Protein 3UW1 (pdb70)

CATH classification: 3.40.50.1360 (+1 more: 3.30.70.260)

Secondary structure (DSSP, 8-state):
----HHHHHHHHHHHHHHHHHHHS-TTPEEEE--SHHHHHHHHHHHTTGGGS-EEEESSHHHHHHHHHTT--B--GGG-S-EEEEEE--SEE-TT--EE--SSS-HHHHHHHHHHEEEEEEEEEGGGB-SSBTSSPEEEEE-GGGHHHHHHHHHHTT-EEEE-B-TTSSBP--TTS-EEEEEES--BS-HHHHHHHHHTSTTEEEESEE-TT--SEEEEEETTEEEEEE---

Nearest PDB structures (foldseek):
  3uw1-assembly1_A  TM=1.004E+00  e=1.036E-51  Burkholderia thailandensis E264
  7lda-assembly1_A  TM=9.731E-01  e=8.520E-30  Stenotrophomonas maltophilia K279a
  6mc0-assembly1_B  TM=9.647E-01  e=4.212E-29  Legionella pneumophila subsp. pneumophila str. Philadelphia 1
  3kwm-assembly2_C  TM=9.715E-01  e=8.049E-28  Francisella tularensis subsp. tularensis
  4gmk-assembly1_B  TM=9.487E-01  e=4.131E-24  Ligilactobacillus salivarius UCC118

InterPro domains:
  IPR004788 Ribose 5-phosphate isomerase, type A [PF06026] (57-226)
  IPR004788 Ribose 5-phosphate isomerase, type A [PTHR11934] (6-231)
  IPR004788 Ribose 5-phosphate isomerase, type A [TIGR00021] (17-227)
  IPR004788 Ribose 5-phosphate isomerase, type A [cd01398] (10-223)
  IPR020672 Ribose-5-phosphate isomerase, type A, subgroup [MF_00170] (7-230)
  IPR037171 NagB/RpiA transferase-like [SSF100950] (5-154)

Organism: Burkholderia thailandensis (strain ATCC 700388 / DSM 13276 / CCUG 48851 / CIP 106301 / E264) (NCBI:txid271848)

Sequence (232 aa):
LLMTQDELKRLVGEAAARYVTDNVPQGAVIGVGTGSTANCFIDALAAVKDRYRGAVSSSVATTERLKSHGIRVFDLNEIESLQVYVDGADEIDESGAMIKGGGGALTRREKIVASVAETFVCIADASKRRVAMLGQFPLPVEVVPMMARRTAIGRRLAALGGVPVLRVKQDGTPYVTDNGNEILDVKGLRRIDDPRALEAAINGWPGVVTVGLFAQRGADLCLLGTEHGVETLRRYAA

Structure (mmCIF, N/CA/C/O backbone):
data_3UW1
#
_entry.id   3UW1
#
_cell.length_a   80.420
_cell.length_b   73.558
_cell.length_c   52.032
_cell.angle_alpha   90.00
_cell.angle_beta   127.97
_cell.angle_gamma   90.00
#
_symmetry.space_group_name_H-M   'C 1 2 1'
#
loop_
_entity.id
_entity.type
_entity.pdbx_description
1 polymer 'Ribose-5-phosphate isomerase A'
2 non-polymer RIBOSE-5-PHOSPHATE
3 water water
#
loop_
_atom_site.group_PDB
_atom_site.id
_atom_site.type_symbol
_atom_site.label_atom_id
_atom_site.label_alt_id
_atom_site.label_comp_id
_atom_site.label_asym_id
_atom_site.label_entity_id
_atom_site.label_seq_id
_atom_site.pdbx_PDB_ins_code
_atom_site.Cartn_x
_atom_site.Cartn_y
_atom_site.Cartn_z
_atom_site.occupancy
_atom_site.B_iso_or_equiv
_atom_site.auth_seq_id
_atom_site.auth_comp_id
_atom_site.auth_asym_id
_atom_site.auth_atom_id
_atom_site.pdbx_PDB_model_num
ATOM 1 N N . LEU A 1 7 ? 39.738 55.252 85.996 1.00 30.31 3 LEU A N 1
ATOM 2 C CA . LEU A 1 7 ? 40.283 56.506 85.510 1.00 28.12 3 LEU A CA 1
ATOM 3 C C . LEU A 1 7 ? 39.559 56.967 84.254 1.00 24.00 3 LEU A C 1
ATOM 4 O O . LEU A 1 7 ? 39.256 56.155 83.366 1.00 27.42 3 LEU A O 1
ATOM 6 N N . LEU A 1 8 ? 39.295 58.271 84.181 1.00 29.12 4 LEU A N 1
ATOM 7 C CA . LEU A 1 8 ? 38.597 58.864 83.048 1.00 21.15 4 LEU A CA 1
ATOM 8 C C . LEU A 1 8 ? 39.533 59.784 82.246 1.00 17.33 4 LEU A C 1
ATOM 9 O O . LEU A 1 8 ? 40.077 60.750 82.783 1.00 17.58 4 LEU A O 1
ATOM 25 N N . MET A 1 9 ? 39.712 59.476 80.964 1.00 15.47 5 MET A N 1
ATOM 26 C CA . MET A 1 9 ? 40.485 60.323 80.064 1.00 14.26 5 MET A CA 1
ATOM 27 C C . MET A 1 9 ? 39.636 60.760 78.873 1.00 13.34 5 MET A C 1
ATOM 28 O O . MET A 1 9 ? 38.918 59.961 78.280 1.00 13.43 5 MET A O 1
ATOM 42 N N . THR A 1 10 ? 39.719 62.035 78.537 1.00 13.35 6 THR A N 1
ATOM 43 C CA . THR A 1 10 ? 39.025 62.550 77.369 1.00 13.69 6 THR A CA 1
ATOM 44 C C . THR A 1 10 ? 39.812 62.178 76.132 1.00 11.95 6 THR A C 1
ATOM 45 O O . THR A 1 10 ? 40.962 61.733 76.222 1.00 11.36 6 THR A O 1
ATOM 56 N N . GLN A 1 11 ? 39.212 62.388 74.965 1.00 11.00 7 GLN A N 1
ATOM 57 C CA . GLN A 1 11 ? 39.917 62.095 73.729 1.00 9.43 7 GLN A CA 1
ATOM 58 C C . GLN A 1 11 ? 41.182 62.958 73.624 1.00 9.15 7 GLN A C 1
ATOM 59 O O . GLN A 1 11 ? 42.235 62.472 73.192 1.00 8.41 7 GLN A O 1
ATOM 73 N N . ASP A 1 12 ? 41.083 64.238 73.991 1.00 9.91 8 ASP A N 1
ATOM 74 C CA . ASP A 1 12 ? 42.244 65.132 73.951 1.00 10.78 8 ASP A CA 1
ATOM 75 C C . ASP A 1 12 ? 43.368 64.635 74.877 1.00 10.50 8 ASP A C 1
ATOM 76 O O . ASP A 1 12 ? 44.546 64.691 74.526 1.00 10.54 8 ASP A O 1
ATOM 85 N N . GLU A 1 13 ? 43.013 64.152 76.062 1.00 10.49 9 GLU A N 1
ATOM 86 C CA . GLU A 1 13 ? 44.003 63.578 76.963 1.00 10.69 9 GLU A CA 1
ATOM 87 C C . GLU A 1 13 ? 44.654 62.312 76.412 1.00 9.88 9 GLU A C 1
ATOM 88 O O . GLU A 1 13 ? 45.838 62.084 76.623 1.00 10.93 9 GLU A O 1
ATOM 100 N N . LEU A 1 14 ? 43.886 61.492 75.708 1.00 8.61 10 LEU A N 1
ATOM 101 C CA . LEU A 1 14 ? 44.430 60.283 75.093 1.00 7.87 10 LEU A CA 1
ATOM 102 C C . LEU A 1 14 ? 45.386 60.670 73.951 1.00 8.56 10 LEU A C 1
ATOM 103 O O . LEU A 1 14 ? 46.401 60.024 73.765 1.00 8.25 10 LEU A O 1
ATOM 119 N N . LYS A 1 15 ? 45.046 61.715 73.191 1.00 9.76 11 LYS A N 1
ATOM 120 C CA . LYS A 1 15 ? 45.944 62.200 72.128 1.00 9.54 11 LYS A CA 1
ATOM 121 C C . LYS A 1 15 ? 47.269 62.704 72.737 1.00 9.41 11 LYS A C 1
ATOM 122 O O . LYS A 1 15 ? 48.333 62.446 72.192 1.00 8.32 11 LYS A O 1
ATOM 141 N N . ARG A 1 16 ? 47.204 63.428 73.854 1.00 8.95 12 ARG A N 1
ATOM 142 C CA . ARG A 1 16 ? 48.422 63.870 74.525 1.00 9.88 12 ARG A CA 1
ATOM 143 C C . ARG A 1 16 ? 49.255 62.663 74.977 1.00 9.08 12 ARG A C 1
ATOM 144 O O . ARG A 1 16 ? 50.474 62.667 74.830 1.00 9.32 12 ARG A O 1
ATOM 165 N N . LEU A 1 17 ? 48.602 61.646 75.541 1.00 8.97 13 LEU A N 1
ATOM 166 C CA . LEU A 1 17 ? 49.301 60.429 76.005 1.00 11.88 13 LEU A CA 1
ATOM 167 C C . LEU A 1 17 ? 50.098 59.769 74.874 1.00 8.56 13 LEU A C 1
ATOM 168 O O . LEU A 1 17 ? 51.260 59.391 75.045 1.00 9.11 13 LEU A O 1
ATOM 184 N N . VAL A 1 18 ? 49.477 59.619 73.711 1.00 7.98 14 VAL A N 1
ATOM 185 C CA . VAL A 1 18 ? 50.181 58.967 72.614 1.00 7.12 14 VAL A CA 1
ATOM 186 C C . VAL A 1 18 ? 51.212 59.887 71.967 1.00 7.21 14 VAL A C 1
ATOM 187 O O . VAL A 1 18 ? 52.224 59.404 71.495 1.00 7.27 14 VAL A O 1
ATOM 200 N N . GLY A 1 19 ? 50.980 61.192 71.962 1.00 7.10 15 GLY A N 1
ATOM 201 C CA . GLY A 1 19 ? 52.014 62.111 71.486 1.00 7.59 15 GLY A CA 1
ATOM 202 C C . GLY A 1 19 ? 53.278 62.021 72.322 1.00 7.52 15 GLY A C 1
ATOM 203 O O . GLY A 1 19 ? 54.391 61.983 71.797 1.00 8.11 15 GLY A O 1
ATOM 207 N N . GLU A 1 20 ? 53.109 61.973 73.638 1.00 7.60 16 GLU A N 1
ATOM 208 C CA . GLU A 1 20 ? 54.226 61.842 74.555 1.00 9.00 16 GLU A CA 1
ATOM 209 C C . GLU A 1 20 ? 54.908 60.482 74.382 1.00 8.24 16 GLU A C 1
ATOM 210 O O . GLU A 1 20 ? 56.142 60.408 74.392 1.00 8.17 16 GLU A O 1
ATOM 222 N N . ALA A 1 21 ? 54.107 59.428 74.201 1.00 8.53 17 ALA A N 1
ATOM 223 C CA . ALA A 1 21 ? 54.655 58.092 74.026 1.00 9.63 17 ALA A CA 1
ATOM 224 C C . ALA A 1 21 ? 55.491 58.032 72.763 1.00 9.12 17 ALA A C 1
ATOM 225 O O . ALA A 1 21 ? 56.488 57.317 72.724 1.00 9.78 17 ALA A O 1
ATOM 232 N N . ALA A 1 22 ? 55.055 58.732 71.720 1.00 8.80 18 ALA A N 1
ATOM 233 C CA . ALA A 1 22 ? 55.801 58.757 70.473 1.00 8.91 18 ALA A CA 1
ATOM 234 C C . ALA A 1 22 ? 57.104 59.535 70.613 1.00 9.16 18 ALA A C 1
ATOM 235 O O . ALA A 1 22 ? 58.120 59.147 70.050 1.00 8.60 18 ALA A O 1
ATOM 242 N N . ALA A 1 23 ? 57.092 60.629 71.357 1.00 9.47 19 ALA A N 1
ATOM 243 C CA . ALA A 1 23 ? 58.340 61.338 71.600 1.00 9.60 19 ALA A CA 1
ATOM 244 C C . ALA A 1 23 ? 59.326 60.417 72.337 1.00 9.79 19 ALA A C 1
ATOM 245 O O . ALA A 1 23 ? 60.518 60.424 72.029 1.00 9.12 19 ALA A O 1
ATOM 252 N N . ARG A 1 24 ? 58.834 59.601 73.271 1.00 10.20 20 ARG A N 1
ATOM 253 C CA . ARG A 1 24 ? 59.708 58.657 73.974 1.00 12.35 20 ARG A CA 1
ATOM 254 C C . ARG A 1 24 ? 60.207 57.561 73.031 1.00 10.15 20 ARG A C 1
ATOM 255 O O . ARG A 1 24 ? 61.361 57.124 73.126 1.00 10.66 20 ARG A O 1
ATOM 276 N N . TYR A 1 25 ? 59.346 57.137 72.108 1.00 9.55 21 TYR A N 1
ATOM 277 C CA . TYR A 1 25 ? 59.731 56.140 71.115 1.00 9.72 21 TYR A CA 1
ATOM 278 C C . TYR A 1 25 ? 60.897 56.704 70.300 1.00 9.51 21 TYR A C 1
ATOM 279 O O . TYR A 1 25 ? 61.899 56.017 70.062 1.00 10.01 21 TYR A O 1
ATOM 297 N N . VAL A 1 26 ? 60.768 57.955 69.861 1.00 9.55 22 VAL A N 1
ATOM 298 C CA . VAL A 1 26 ? 61.841 58.603 69.119 1.00 10.14 22 VAL A CA 1
ATOM 299 C C . VAL A 1 26 ? 63.132 58.676 69.949 1.00 10.42 22 VAL A C 1
ATOM 300 O O . VAL A 1 26 ? 64.202 58.294 69.475 1.00 11.28 22 VAL A O 1
ATOM 313 N N . THR A 1 27 ? 63.053 59.122 71.193 1.00 9.87 23 THR A N 1
ATOM 314 C CA . THR A 1 27 ? 64.273 59.262 71.995 1.00 10.88 23 THR A CA 1
ATOM 315 C C . THR A 1 27 ? 64.927 57.905 72.254 1.00 11.60 23 THR A C 1
ATOM 316 O O . THR A 1 27 ? 66.156 57.800 72.360 1.00 12.90 23 THR A O 1
ATOM 327 N N . ASP A 1 28 ? 64.108 56.866 72.333 1.00 12.01 24 ASP A N 1
ATOM 328 C CA . ASP A 1 28 ? 64.579 55.521 72.640 1.00 13.82 24 ASP A CA 1
ATOM 329 C C . ASP A 1 28 ? 65.164 54.818 71.414 1.00 13.60 24 ASP A C 1
ATOM 3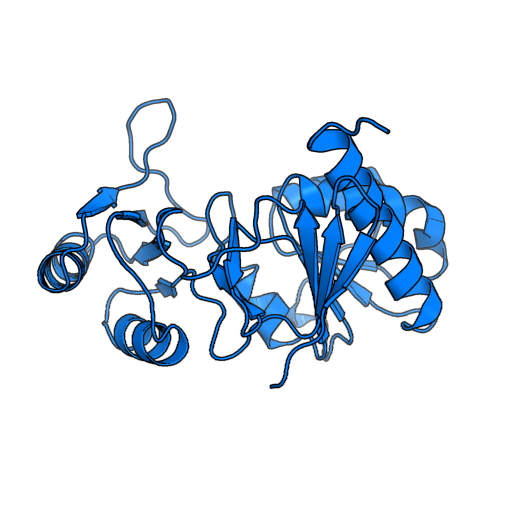30 O O . ASP A 1 28 ? 66.012 53.949 71.553 1.00 15.06 24 ASP A O 1
ATOM 339 N N . ASN A 1 29 ? 64.699 55.180 70.221 1.00 11.76 25 ASN A N 1
ATOM 340 C CA . ASN A 1 29 ? 65.010 54.396 69.019 1.00 11.93 25 ASN A CA 1
ATOM 341 C C . ASN A 1 29 ? 65.733 55.139 67.918 1.00 10.75 25 ASN A C 1
ATOM 342 O O . ASN A 1 29 ? 66.285 54.520 66.999 1.00 10.52 25 ASN A O 1
ATOM 353 N N . VAL A 1 30 ? 65.717 56.463 67.982 1.00 10.09 26 VAL A N 1
ATOM 354 C CA . VAL A 1 30 ? 66.259 57.277 66.890 1.00 9.98 26 VAL A CA 1
ATOM 355 C C . VAL A 1 30 ? 67.479 58.042 67.401 1.00 10.71 26 VAL A C 1
ATOM 356 O O . VAL A 1 30 ? 67.387 58.800 68.365 1.00 10.98 26 VAL A O 1
ATOM 369 N N . PRO A 1 31 ? 68.639 57.828 66.765 1.00 11.92 27 PRO A N 1
ATOM 370 C CA . PRO A 1 31 ? 69.872 58.436 67.297 1.00 12.39 27 PRO A CA 1
ATOM 371 C C . PRO A 1 31 ? 69.930 59.953 67.189 1.00 9.90 27 PRO A C 1
ATOM 372 O O . PRO A 1 31 ? 69.256 60.572 66.361 1.00 9.05 27 PRO A O 1
ATOM 383 N N . GLN A 1 32 ? 70.742 60.539 68.075 1.00 8.69 28 GLN A N 1
ATOM 384 C CA . GLN A 1 32 ? 71.020 61.963 68.064 1.00 7.90 28 GLN A CA 1
ATOM 385 C C . GLN A 1 32 ? 71.393 62.428 66.665 1.00 8.90 28 GLN A C 1
ATOM 386 O O . GLN A 1 32 ? 72.151 61.770 65.945 1.00 8.19 28 GLN A O 1
ATOM 400 N N . GLY A 1 33 ? 70.857 63.573 66.281 1.00 10.65 29 GLY A N 1
ATOM 401 C CA . GLY A 1 33 ? 71.226 64.211 65.033 1.00 11.91 29 GLY A CA 1
ATOM 402 C C . GLY A 1 33 ? 70.309 63.860 63.883 1.00 11.66 29 GLY A C 1
ATOM 403 O O . GLY A 1 33 ? 70.453 64.414 62.787 1.00 12.87 29 GLY A O 1
ATOM 407 N N . ALA A 1 34 ? 69.368 62.959 64.123 1.00 9.68 30 ALA A N 1
ATOM 408 C CA . ALA A 1 34 ? 68.460 62.519 63.069 1.00 9.15 30 ALA A CA 1
ATOM 409 C C . ALA A 1 34 ? 67.489 63.609 62.657 1.00 8.70 30 ALA A C 1
ATOM 410 O O . ALA A 1 34 ? 67.232 64.541 63.408 1.00 9.02 30 ALA A O 1
ATOM 417 N N . VAL A 1 35 ? 66.928 63.448 61.457 1.00 8.19 31 VAL A N 1
ATOM 418 C CA . VAL A 1 35 ? 65.779 64.215 60.994 1.00 8.02 31 VAL A CA 1
ATOM 419 C C . VAL A 1 35 ? 64.520 63.342 61.146 1.00 7.47 31 VAL A C 1
ATOM 420 O O . VAL A 1 35 ? 64.501 62.181 60.751 1.00 7.70 31 VAL A O 1
ATOM 433 N N . ILE A 1 36 ? 63.484 63.912 61.749 1.00 6.51 32 ILE A N 1
ATOM 434 C CA . ILE A 1 36 ? 62.265 63.187 62.080 1.00 5.84 32 ILE A CA 1
ATOM 435 C C . ILE A 1 36 ? 61.151 63.517 61.067 1.00 6.44 32 ILE A C 1
ATOM 436 O O . ILE A 1 36 ? 60.899 64.672 60.764 1.00 7.12 32 ILE A O 1
ATOM 452 N N . GLY A 1 37 ? 60.458 62.505 60.577 1.00 6.50 33 GLY A N 1
ATOM 453 C CA . GLY A 1 37 ? 59.301 62.720 59.726 1.00 6.74 33 GLY A CA 1
ATOM 454 C C . GLY A 1 37 ? 58.070 62.991 60.587 1.00 5.89 33 GLY A C 1
ATOM 455 O O . GLY A 1 37 ? 57.768 62.246 61.531 1.00 5.71 33 GLY A O 1
ATOM 459 N N . VAL A 1 38 ? 57.363 64.074 60.275 1.00 5.50 34 VAL A N 1
ATOM 460 C CA . VAL A 1 38 ? 56.275 64.539 61.126 1.00 5.42 34 VAL A CA 1
ATOM 461 C C . VAL A 1 38 ? 54.954 64.652 60.385 1.00 6.00 34 VAL A C 1
ATOM 462 O O . VAL A 1 38 ? 54.855 65.294 59.341 1.00 6.99 34 VAL A O 1
ATOM 475 N N . GLY A 1 39 ? 53.945 63.999 60.944 1.00 5.23 35 GLY A N 1
ATOM 476 C CA . GLY A 1 39 ? 52.616 63.936 60.373 1.00 5.41 35 GLY A CA 1
ATOM 477 C C . GLY A 1 39 ? 51.806 65.217 60.585 1.00 6.09 35 GLY A C 1
ATOM 478 O O . GLY A 1 39 ? 52.348 66.291 60.888 1.00 7.33 35 GLY A O 1
ATOM 482 N N . THR A 1 40 ? 50.500 65.084 60.409 1.00 6.01 36 THR A N 1
ATOM 483 C CA . THR A 1 40 ? 49.550 66.192 60.400 1.00 6.13 36 THR A CA 1
ATOM 484 C C . THR A 1 40 ? 48.289 65.822 61.162 1.00 6.75 36 THR A C 1
ATOM 485 O O . THR A 1 40 ? 47.853 64.666 61.137 1.00 5.82 36 THR A O 1
ATOM 496 N N . GLY A 1 41 ? 47.713 66.814 61.856 1.00 7.53 37 GLY A N 1
ATOM 497 C CA . GLY A 1 41 ? 46.454 66.635 62.554 1.00 8.51 37 GLY A CA 1
ATOM 498 C C . GLY A 1 41 ? 46.578 66.868 64.042 1.00 8.28 37 GLY A C 1
ATOM 499 O O . GLY A 1 41 ? 47.657 67.226 64.538 1.00 8.21 37 GLY A O 1
ATOM 503 N N . SER A 1 42 ? 45.474 66.664 64.759 1.00 8.44 38 SER A N 1
ATOM 504 C CA . SER A 1 42 ? 45.433 67.010 66.175 1.00 9.27 38 SER A CA 1
ATOM 505 C C . SER A 1 42 ? 46.318 66.103 67.015 1.00 9.00 38 SER A C 1
ATOM 506 O O . SER A 1 42 ? 46.988 66.553 67.952 1.00 8.98 38 SER A O 1
ATOM 514 N N . THR A 1 43 ? 46.362 64.825 66.670 1.00 8.35 39 THR A N 1
ATOM 515 C CA . THR A 1 43 ? 47.189 63.910 67.428 1.00 7.27 39 THR A CA 1
ATOM 516 C C . THR A 1 43 ? 48.673 64.195 67.114 1.00 6.74 39 THR A C 1
ATOM 517 O O . THR A 1 43 ? 49.521 64.233 68.028 1.00 6.66 39 THR A O 1
ATOM 528 N N . ALA A 1 44 ? 48.989 64.393 65.838 1.00 5.86 40 ALA A N 1
ATOM 529 C CA . ALA A 1 44 ? 50.333 64.763 65.442 1.00 5.85 40 ALA A CA 1
ATOM 530 C C . ALA A 1 44 ? 50.768 66.044 66.141 1.00 7.17 40 ALA A C 1
ATOM 531 O O . ALA A 1 44 ? 51.928 66.185 66.499 1.00 8.67 40 ALA A O 1
ATOM 538 N N . ASN A 1 45 ? 49.849 66.968 66.360 1.00 7.55 41 ASN A N 1
ATOM 539 C CA . ASN A 1 45 ? 50.226 68.218 67.018 1.00 8.85 41 ASN A CA 1
ATOM 540 C C . ASN A 1 45 ? 50.649 67.962 68.462 1.00 8.95 41 ASN A C 1
ATOM 541 O O . ASN A 1 45 ? 51.540 68.642 68.984 1.00 9.76 41 ASN A O 1
ATOM 552 N N . CYS A 1 46 ? 50.014 66.996 69.117 1.00 8.36 42 CYS A N 1
ATOM 553 C CA . CYS A 1 46 ? 50.447 66.604 70.457 1.00 9.57 42 CYS A CA 1
ATOM 554 C C . CYS A 1 46 ? 51.857 66.029 70.412 1.00 9.92 42 CYS A C 1
ATOM 555 O O . CYS A 1 46 ? 52.669 66.284 71.314 1.00 10.42 42 CYS A O 1
ATOM 563 N N . PHE A 1 47 ? 52.147 65.252 69.368 1.00 9.50 43 PHE A N 1
ATOM 564 C CA . PHE A 1 47 ? 53.501 64.709 69.195 1.00 9.23 43 PHE A CA 1
ATOM 565 C C . PHE A 1 47 ? 54.494 65.860 68.981 1.00 8.39 43 PHE A C 1
ATOM 566 O O . PHE A 1 47 ? 55.581 65.874 69.557 1.00 8.27 43 PHE A O 1
ATOM 583 N N . ILE A 1 48 ? 54.136 66.822 68.141 1.00 8.12 44 ILE A N 1
ATOM 584 C CA . ILE A 1 48 ? 55.023 67.969 67.888 1.00 8.37 44 ILE A CA 1
ATOM 585 C C . ILE A 1 48 ? 55.384 68.688 69.193 1.00 9.38 44 ILE A C 1
ATOM 586 O O . ILE A 1 48 ? 56.545 68.979 69.459 1.00 10.47 44 ILE A O 1
ATOM 602 N N . ASP A 1 49 ? 54.386 68.925 70.028 1.00 9.13 45 ASP A N 1
ATOM 603 C CA . ASP A 1 49 ? 54.623 69.602 71.295 1.00 10.19 45 ASP A CA 1
ATOM 604 C C . ASP A 1 49 ? 55.568 68.804 72.193 1.00 10.22 45 ASP A C 1
ATOM 605 O O . ASP A 1 49 ? 56.423 69.374 72.887 1.00 11.11 45 ASP A O 1
ATOM 614 N N . ALA A 1 50 ? 55.409 67.480 72.192 1.00 9.24 46 ALA A N 1
ATOM 615 C CA . ALA A 1 50 ? 56.261 66.605 72.991 1.00 10.24 46 ALA A CA 1
ATOM 616 C C . ALA A 1 50 ? 57.666 66.510 72.411 1.00 9.62 46 ALA A C 1
ATOM 617 O O . ALA A 1 50 ? 58.667 66.538 73.142 1.00 10.58 46 ALA A O 1
ATOM 624 N N . LEU A 1 51 ? 57.758 66.441 71.090 1.00 8.65 47 LEU A N 1
ATOM 625 C CA . LEU A 1 51 ? 59.055 66.425 70.421 1.00 9.80 47 LEU A CA 1
ATOM 626 C C . LEU A 1 51 ? 59.835 67.712 70.715 1.00 10.67 47 LEU A C 1
ATOM 627 O O . LEU A 1 51 ? 61.064 67.699 70.876 1.00 10.75 47 LEU A O 1
ATOM 643 N N . ALA A 1 52 ? 59.120 68.834 70.828 1.00 11.41 48 ALA A N 1
ATOM 644 C CA . ALA A 1 52 ? 59.766 70.107 71.063 1.00 12.92 48 ALA A CA 1
ATOM 645 C C . ALA A 1 52 ? 60.592 70.063 72.350 1.00 12.96 48 ALA A C 1
ATOM 646 O O . ALA A 1 52 ? 61.615 70.732 72.453 1.00 13.19 48 ALA A O 1
ATOM 653 N N . ALA A 1 53 ? 60.153 69.260 73.320 1.00 13.42 49 ALA A N 1
ATOM 654 C CA . ALA A 1 53 ? 60.842 69.178 74.608 1.00 15.55 49 ALA A CA 1
ATOM 655 C C . ALA A 1 53 ? 62.200 68.484 74.482 1.00 15.80 49 ALA A C 1
ATOM 656 O O . ALA A 1 53 ? 63.080 68.662 75.334 1.00 18.04 49 ALA A O 1
ATOM 663 N N . VAL A 1 54 ? 62.381 67.702 73.424 1.00 14.14 50 VAL A N 1
ATOM 664 C CA . VAL A 1 54 ? 63.647 66.997 73.208 1.00 14.54 50 VAL A CA 1
ATOM 665 C C . VAL A 1 54 ? 64.317 67.410 71.909 1.00 14.23 50 VAL A C 1
ATOM 666 O O . VAL A 1 54 ? 65.209 66.719 71.393 1.00 14.89 50 VAL A O 1
ATOM 679 N N . LYS A 1 55 ? 63.914 68.558 71.382 1.00 12.63 51 LYS A N 1
ATOM 680 C CA . LYS A 1 55 ? 64.355 68.949 70.045 1.00 11.60 51 LYS A CA 1
ATOM 681 C C . LYS A 1 55 ? 65.869 69.134 69.919 1.00 12.50 51 LYS A C 1
ATOM 682 O O . LYS A 1 55 ? 66.420 68.980 68.824 1.00 12.23 51 LYS A O 1
ATOM 701 N N . ASP A 1 56 ? 66.551 69.430 71.022 1.00 15.18 52 ASP A N 1
ATOM 702 C CA . ASP A 1 56 ? 67.986 69.675 70.943 1.00 19.89 52 ASP A CA 1
ATOM 703 C C . ASP A 1 56 ? 68.806 68.456 70.523 1.00 17.45 52 ASP A C 1
ATOM 704 O O . ASP A 1 56 ? 69.966 68.603 70.115 1.00 18.61 52 ASP A O 1
ATOM 713 N N . ARG A 1 57 ? 68.209 67.267 70.585 1.00 14.95 53 ARG A N 1
ATOM 714 C CA . ARG A 1 57 ? 68.917 66.047 70.195 1.00 13.78 53 ARG A CA 1
ATOM 715 C C . ARG A 1 57 ? 68.722 65.677 68.728 1.00 12.34 53 ARG A C 1
ATOM 716 O O . ARG A 1 57 ? 69.314 64.708 68.241 1.00 12.81 53 ARG A O 1
ATOM 737 N N . TYR A 1 58 ? 67.922 66.469 68.020 1.00 13.59 54 TYR A N 1
ATOM 738 C CA . TYR A 1 58 ? 67.636 66.190 66.615 1.00 12.37 54 TYR A CA 1
ATOM 739 C C . TYR A 1 58 ? 67.949 67.374 65.713 1.00 12.85 54 TYR A C 1
ATOM 740 O O . TYR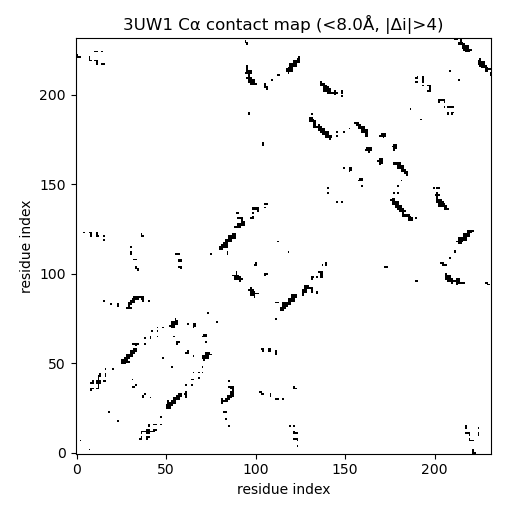 A 1 58 ? 67.898 68.528 66.130 1.00 14.98 54 TYR A O 1
ATOM 758 N N . ARG A 1 59 ? 68.286 67.067 64.473 1.00 11.26 55 ARG A N 1
ATOM 759 C CA . ARG A 1 59 ? 68.658 68.094 63.523 1.00 11.93 55 ARG A CA 1
ATOM 760 C C . ARG A 1 59 ? 67.440 68.908 63.099 1.00 10.54 55 ARG A C 1
ATOM 761 O O . ARG A 1 59 ? 67.538 70.130 62.882 1.00 10.56 55 ARG A O 1
ATOM 782 N N . GLY A 1 60 ? 66.291 68.242 63.000 1.00 9.62 56 GLY A N 1
ATOM 783 C CA . GLY A 1 60 ? 65.097 68.907 62.521 1.00 8.67 56 GLY A CA 1
ATOM 784 C C . GLY A 1 60 ? 64.092 67.899 62.060 1.00 7.59 56 GLY A C 1
ATOM 785 O O . GLY A 1 60 ? 64.084 66.765 62.537 1.00 7.82 56 GLY A O 1
ATOM 789 N N . ALA A 1 61 ? 63.254 68.311 61.122 1.00 6.95 57 ALA A N 1
ATOM 790 C CA . ALA A 1 61 ? 62.108 67.532 60.731 1.00 6.81 57 ALA A CA 1
ATOM 791 C C . ALA A 1 61 ? 61.842 67.685 59.241 1.00 6.46 57 ALA A C 1
ATOM 792 O O . ALA A 1 61 ? 62.185 68.705 58.637 1.00 6.97 57 ALA A O 1
ATOM 799 N N . VAL A 1 62 ? 61.206 66.668 58.669 1.00 6.65 58 VAL A N 1
ATOM 800 C CA . VAL A 1 62 ? 60.506 66.810 57.407 1.00 6.87 58 VAL A CA 1
ATOM 801 C C . VAL A 1 62 ? 59.007 66.879 57.700 1.00 7.24 58 VAL A C 1
ATOM 802 O O . VAL A 1 62 ? 58.456 66.058 58.454 1.00 7.97 58 VAL A O 1
ATOM 815 N N . SER A 1 63 ? 58.339 67.852 57.098 1.00 7.43 59 SER A N 1
ATOM 816 C CA . SER A 1 63 ? 56.938 68.120 57.399 1.00 7.42 59 SER A CA 1
ATOM 817 C C . SER A 1 63 ? 55.996 67.626 56.332 1.00 8.54 59 SER A C 1
ATOM 818 O O . SER A 1 63 ? 56.270 67.769 55.138 1.00 10.17 59 SER A O 1
ATOM 826 N N . SER A 1 64 ? 54.845 67.128 56.770 1.00 7.16 60 SER A N 1
ATOM 827 C CA . SER A 1 64 ? 53.795 66.656 55.877 1.00 6.88 60 SER A CA 1
ATOM 828 C C . SER A 1 64 ? 52.688 67.664 55.541 1.00 7.09 60 SER A C 1
ATOM 829 O O . SER A 1 64 ? 51.750 67.340 54.788 1.00 6.89 60 SER A O 1
ATOM 837 N N . SER A 1 65 ? 52.758 68.880 56.079 1.00 7.81 61 SER A N 1
ATOM 838 C CA . SER A 1 65 ? 51.759 69.899 55.743 1.00 9.24 61 SER A CA 1
ATOM 839 C C . SER A 1 65 ? 52.215 71.297 56.079 1.00 9.31 61 SER A C 1
ATOM 840 O O . SER A 1 65 ? 53.082 71.502 56.908 1.00 8.79 61 SER A O 1
ATOM 848 N N . VAL A 1 66 ? 51.578 72.270 55.458 1.00 10.91 62 VAL A N 1
ATOM 849 C CA . VAL A 1 66 ? 51.746 73.669 55.857 1.00 12.35 62 VAL A CA 1
ATOM 850 C C . VAL A 1 66 ? 51.463 73.881 57.345 1.00 11.31 62 VAL A C 1
ATOM 851 O O . VAL A 1 66 ? 52.248 74.513 58.047 1.00 11.18 62 VAL A O 1
ATOM 864 N N . ALA A 1 67 ? 50.351 73.348 57.858 1.00 10.97 63 ALA A N 1
ATOM 865 C CA . ALA A 1 67 ? 50.043 73.500 59.271 1.00 11.32 63 ALA A CA 1
ATOM 866 C C . ALA A 1 67 ? 51.155 72.919 60.156 1.00 9.67 63 ALA A C 1
ATOM 867 O O . ALA A 1 67 ? 51.532 73.505 61.153 1.00 10.02 63 ALA A O 1
ATOM 874 N N . THR A 1 68 ? 51.649 71.738 59.809 1.00 8.54 64 THR A N 1
ATOM 875 C CA . THR A 1 68 ? 52.674 71.114 60.602 1.00 7.55 64 THR A CA 1
ATOM 876 C C . THR A 1 68 ? 53.970 71.920 60.558 1.00 7.19 64 THR A C 1
ATOM 877 O O . THR A 1 68 ? 54.667 72.093 61.567 1.00 7.15 64 THR A O 1
ATOM 888 N N . THR A 1 69 ? 54.292 72.434 59.393 1.00 7.41 65 THR A N 1
ATOM 889 C CA . THR A 1 69 ? 55.491 73.255 59.272 1.00 7.73 65 THR A CA 1
ATOM 890 C C . THR A 1 69 ? 55.402 74.488 60.170 1.00 7.55 65 THR A C 1
ATOM 891 O O . THR A 1 69 ? 56.358 74.824 60.893 1.00 7.96 65 THR A O 1
ATOM 902 N N . GLU A 1 70 ? 54.239 75.134 60.164 1.00 7.80 66 GLU A N 1
ATOM 903 C CA . GLU A 1 70 ? 54.025 76.292 61.034 1.00 8.59 66 GLU A CA 1
ATOM 904 C C . GLU A 1 70 ? 54.181 75.930 62.509 1.00 8.37 66 GLU A C 1
ATOM 905 O O . GLU A 1 70 ? 54.808 76.674 63.280 1.00 9.24 66 GLU A O 1
ATOM 917 N N . ARG A 1 71 ? 53.654 74.775 62.912 1.00 7.82 67 ARG A N 1
ATOM 918 C CA . ARG A 1 71 ? 53.781 74.380 64.310 1.00 8.76 67 ARG A CA 1
ATOM 919 C C . ARG A 1 71 ? 55.207 74.016 64.679 1.00 8.14 67 ARG A C 1
ATOM 920 O O . ARG A 1 71 ? 55.676 74.366 65.758 1.00 8.51 67 ARG A O 1
ATOM 941 N N . LEU A 1 72 ? 55.894 73.286 63.803 1.00 8.34 68 LEU A N 1
ATOM 942 C CA . LEU A 1 72 ? 57.293 72.949 64.045 1.00 8.28 68 LEU A CA 1
ATOM 943 C C . LEU A 1 72 ? 58.118 74.237 64.209 1.00 8.35 68 LEU A C 1
ATOM 944 O O . LEU A 1 72 ? 58.916 74.394 65.151 1.00 8.49 68 LEU A O 1
ATOM 960 N N . LYS A 1 73 ? 57.905 75.163 63.293 1.00 8.06 69 LYS A N 1
ATOM 961 C CA . LYS A 1 73 ? 58.640 76.427 63.308 1.00 9.19 69 LYS A CA 1
ATOM 962 C C . LYS A 1 73 ? 58.322 77.246 64.554 1.00 9.42 69 LYS A C 1
ATOM 963 O O . LYS A 1 73 ? 59.198 77.937 65.086 1.00 10.43 69 LYS A O 1
ATOM 982 N N . SER A 1 74 ? 57.090 77.155 65.053 1.00 9.27 70 SER A N 1
ATOM 983 C CA . SER A 1 74 ? 56.740 77.880 66.275 1.00 11.15 70 SER A CA 1
ATOM 984 C C . SER A 1 74 ? 57.529 77.398 67.485 1.00 11.85 70 SER A C 1
ATOM 985 O O . SER A 1 74 ? 57.640 78.127 68.485 1.00 13.06 70 SER A O 1
ATOM 993 N N . HIS A 1 75 ? 58.087 76.199 67.361 1.00 11.59 71 HIS A N 1
ATOM 994 C CA . HIS A 1 75 ? 58.922 75.588 68.380 1.00 12.72 71 HIS A CA 1
ATOM 995 C C . HIS A 1 75 ? 60.394 75.678 68.095 1.00 13.20 71 HIS A C 1
ATOM 996 O O . HIS A 1 75 ? 61.217 75.148 68.839 1.00 15.49 71 HIS A O 1
ATOM 1011 N N . GLY A 1 76 ? 60.744 76.336 67.017 1.00 11.62 72 GLY A N 1
ATOM 1012 C CA . GLY A 1 76 ? 62.129 76.558 66.663 1.00 12.06 72 GLY A CA 1
ATOM 1013 C C . GLY A 1 76 ? 62.767 75.282 66.136 1.00 11.79 72 GLY A C 1
ATOM 1014 O O . GLY A 1 76 ? 63.988 75.114 66.226 1.00 13.53 72 GLY A O 1
ATOM 1018 N N . ILE A 1 77 ? 61.947 74.387 65.601 1.00 10.28 73 ILE A N 1
ATOM 1019 C CA . ILE A 1 77 ? 62.449 73.162 64.985 1.00 9.74 73 ILE A CA 1
ATOM 1020 C C . ILE A 1 77 ? 62.685 73.410 63.496 1.00 10.45 73 ILE A C 1
ATOM 1021 O O . ILE A 1 77 ? 61.798 73.914 62.784 1.00 11.00 73 ILE A O 1
ATOM 1037 N N . ARG A 1 78 ? 63.880 73.056 63.031 1.00 9.63 74 ARG A N 1
ATOM 1038 C CA . ARG A 1 78 ? 64.242 73.260 61.626 1.00 9.56 74 ARG A CA 1
ATOM 1039 C C . ARG A 1 78 ? 63.460 72.311 60.731 1.00 8.10 74 ARG A C 1
ATOM 1040 O O . ARG A 1 78 ? 63.323 71.121 61.021 1.00 7.12 74 ARG A O 1
ATOM 1061 N N . VAL A 1 79 ? 62.934 72.837 59.627 1.00 8.00 75 VAL A N 1
ATOM 1062 C CA . VAL A 1 79 ? 62.190 72.016 58.674 1.00 7.66 75 VAL A CA 1
ATOM 1063 C C . VAL A 1 79 ? 62.975 71.914 57.369 1.00 8.26 75 VAL A C 1
ATOM 1064 O O . VAL A 1 79 ? 63.356 72.925 56.781 1.00 9.28 75 VAL A O 1
ATOM 1077 N N . PHE A 1 80 ? 63.201 70.687 56.921 1.00 8.40 76 PHE A N 1
ATOM 1078 C CA . PHE A 1 80 ? 63.929 70.401 55.697 1.00 9.19 76 PHE A CA 1
ATOM 1079 C C . PHE A 1 80 ? 62.936 69.980 54.617 1.00 8.43 76 PHE A C 1
ATOM 1080 O O . PHE A 1 80 ? 62.045 69.177 54.892 1.00 8.71 76 PHE A O 1
ATOM 1097 N N . ASP A 1 81 ? 63.106 70.494 53.398 1.00 8.41 77 ASP A N 1
ATOM 1098 C CA . ASP A 1 81 ? 62.369 69.969 52.247 1.00 8.96 77 ASP A CA 1
ATOM 1099 C C . ASP A 1 81 ? 62.807 68.519 52.008 1.00 8.12 77 ASP A C 1
ATOM 1100 O O . ASP A 1 81 ? 64.002 68.192 52.112 1.00 8.87 77 ASP A O 1
ATOM 1109 N N . LEU A 1 82 ? 61.855 67.656 51.665 1.00 7.32 78 LEU A N 1
ATOM 1110 C CA . LEU A 1 82 ? 62.143 66.226 51.540 1.00 6.89 78 LEU A CA 1
ATOM 1111 C C . LEU A 1 82 ? 63.223 65.958 50.489 1.00 7.32 78 LEU A C 1
ATOM 1112 O O . LEU A 1 82 ? 63.995 65.014 50.638 1.00 7.28 78 LEU A O 1
ATOM 1128 N N . ASN A 1 83 ? 63.309 66.788 49.447 1.00 8.36 79 ASN A N 1
ATOM 1129 C CA . ASN A 1 83 ? 64.314 66.590 48.403 1.00 9.43 79 ASN A CA 1
ATOM 1130 C C . ASN A 1 83 ? 65.734 66.721 48.937 1.00 9.89 79 ASN A C 1
ATOM 1131 O O . ASN A 1 83 ? 66.658 66.236 48.296 1.00 11.76 79 ASN A O 1
ATOM 1142 N N . GLU A 1 84 ? 65.881 67.377 50.090 1.00 9.48 80 GLU A N 1
ATOM 1143 C CA . GLU A 1 84 ? 67.182 67.547 50.746 1.00 10.97 80 GLU A CA 1
ATOM 1144 C C . GLU A 1 84 ? 67.613 66.326 51.544 1.00 10.00 80 GLU A C 1
ATOM 1145 O O . GLU A 1 84 ? 68.752 66.288 52.013 1.00 10.32 80 GLU A O 1
ATOM 1157 N N . ILE A 1 85 ? 66.710 65.381 51.740 1.00 8.93 81 ILE A N 1
ATOM 1158 C CA . ILE A 1 85 ? 66.892 64.302 52.695 1.00 9.88 81 ILE A CA 1
ATOM 1159 C C . ILE A 1 85 ? 66.928 62.947 52.000 1.00 9.78 81 ILE A C 1
ATOM 1160 O O . ILE A 1 85 ? 65.986 62.571 51.285 1.00 9.89 81 ILE A O 1
ATOM 1176 N N . GLU A 1 86 ? 68.013 62.205 52.197 1.00 10.06 82 GLU A N 1
ATOM 1177 C CA . GLU A 1 86 ? 68.201 60.953 51.478 1.00 11.43 82 GLU A CA 1
ATOM 1178 C C . GLU A 1 86 ? 67.440 59.792 52.102 1.00 12.04 82 GLU A C 1
ATOM 1179 O O . GLU A 1 86 ? 67.123 58.823 51.417 1.00 12.57 82 GLU A O 1
ATOM 1191 N N . SER A 1 87 ? 67.185 59.872 53.406 1.00 12.59 83 SER A N 1
ATOM 1192 C CA . SER A 1 87 ? 66.472 58.810 54.100 1.0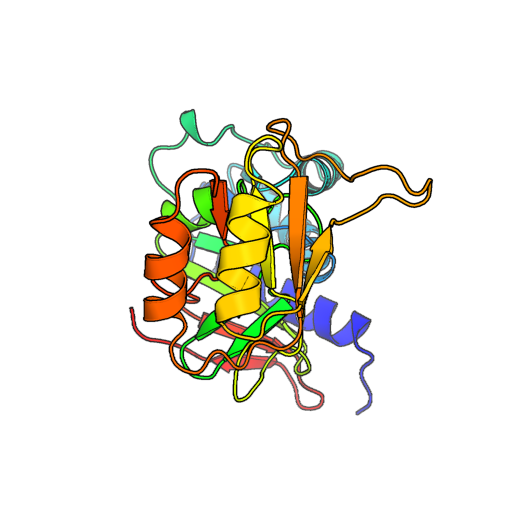0 13.10 83 SER A CA 1
ATOM 1193 C C . SER A 1 87 ? 65.880 59.320 55.398 1.00 12.10 83 SER A C 1
ATOM 1194 O O . SER A 1 87 ? 66.303 60.354 55.936 1.00 12.05 83 SER A O 1
ATOM 1202 N N . LEU A 1 88 ? 64.873 58.603 55.890 1.00 10.92 84 LEU A N 1
ATOM 1203 C CA . LEU A 1 88 ? 64.237 58.901 57.164 1.00 9.92 84 LEU A CA 1
ATOM 1204 C C . LEU A 1 88 ? 64.013 57.589 57.876 1.00 9.19 84 LEU A C 1
ATOM 1205 O O . LEU A 1 88 ? 63.486 56.651 57.281 1.00 9.11 84 LEU A O 1
ATOM 1221 N N . GLN A 1 89 ? 64.420 57.514 59.141 1.00 8.75 85 GLN A N 1
ATOM 1222 C CA . GLN A 1 89 ? 64.170 56.319 59.922 1.00 9.23 85 GLN A CA 1
ATOM 1223 C C . GLN A 1 89 ? 62.702 56.230 60.332 1.00 8.23 85 GLN A C 1
ATOM 1224 O O . GLN A 1 89 ? 62.112 55.145 60.311 1.00 8.73 85 GLN A O 1
ATOM 1238 N N . VAL A 1 90 ? 62.126 57.352 60.751 1.00 7.34 86 VAL A N 1
ATOM 1239 C CA . VAL A 1 90 ? 60.780 57.318 61.313 1.00 7.86 86 VAL A CA 1
ATOM 1240 C C . VAL A 1 90 ? 59.879 58.421 60.798 1.00 7.61 86 VAL A C 1
ATOM 1241 O O . VAL A 1 90 ? 60.337 59.531 60.504 1.00 7.95 86 VAL A O 1
ATOM 1254 N N . TYR A 1 91 ? 58.601 58.077 60.686 1.00 6.61 87 TYR A N 1
ATOM 1255 C CA . TYR A 1 91 ? 57.531 59.005 60.356 1.00 6.31 87 TYR A CA 1
ATOM 1256 C C . TYR A 1 91 ? 56.410 58.759 61.356 1.00 6.03 87 TYR A C 1
ATOM 1257 O O . TYR A 1 91 ? 55.934 57.638 61.480 1.00 6.90 87 TYR A O 1
ATOM 1275 N N . VAL A 1 92 ? 56.062 59.786 62.116 1.00 5.72 88 VAL A N 1
ATOM 1276 C CA . VAL A 1 92 ? 55.075 59.709 63.180 1.00 5.23 88 VAL A CA 1
ATOM 1277 C C . VAL A 1 92 ? 53.851 60.507 62.763 1.00 5.45 88 VAL A C 1
ATOM 1278 O O . VAL A 1 92 ? 53.954 61.716 62.547 1.00 5.90 88 VAL A O 1
ATOM 1291 N N . ASP A 1 93 ? 52.695 59.859 62.690 1.00 5.17 89 ASP A N 1
ATOM 1292 C CA . ASP A 1 93 ? 51.505 60.508 62.163 1.00 5.98 89 ASP A CA 1
ATOM 1293 C C . ASP A 1 93 ? 50.253 59.848 62.735 1.00 5.85 89 ASP A C 1
ATOM 1294 O O . ASP A 1 93 ? 50.28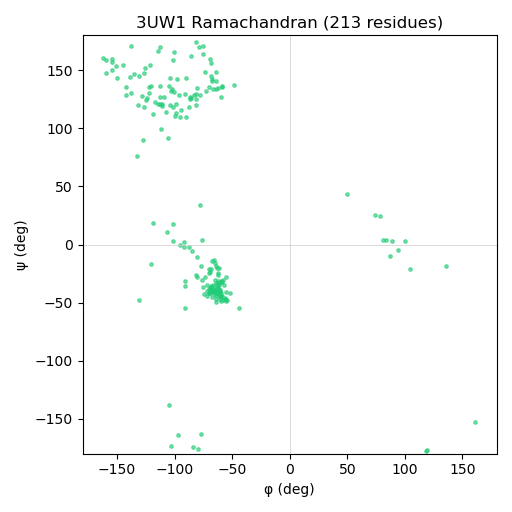9 58.695 63.212 1.00 5.85 89 ASP A O 1
ATOM 1303 N N . GLY A 1 94 ? 49.155 60.579 62.680 1.00 5.92 90 GLY A N 1
ATOM 1304 C CA . GLY A 1 94 ? 47.865 60.053 63.063 1.00 5.84 90 GLY A CA 1
ATOM 1305 C C . GLY A 1 94 ? 47.189 59.287 61.936 1.00 6.27 90 GLY A C 1
ATOM 1306 O O . GLY A 1 94 ? 47.768 59.055 60.871 1.00 6.26 90 GLY A O 1
ATOM 1310 N N . ALA A 1 95 ? 45.951 58.887 62.175 1.00 6.38 91 ALA A N 1
ATOM 1311 C CA . ALA A 1 95 ? 45.129 58.234 61.149 1.00 5.80 91 ALA A CA 1
ATOM 1312 C C . ALA A 1 95 ? 43.690 58.478 61.481 1.00 5.77 91 ALA A C 1
ATOM 1313 O O . ALA A 1 95 ? 43.328 58.633 62.639 1.00 6.86 91 ALA A O 1
ATOM 1320 N N . ASP A 1 96 ? 42.856 58.537 60.459 1.00 5.38 92 ASP A N 1
ATOM 1321 C CA . ASP A 1 96 ? 41.433 58.659 60.668 1.00 5.94 92 ASP A CA 1
ATOM 1322 C C . ASP A 1 96 ? 40.873 57.324 61.114 1.00 6.02 92 ASP A C 1
ATOM 1323 O O . ASP A 1 96 ? 39.977 57.301 61.939 1.00 6.67 92 ASP A O 1
ATOM 1332 N N . GLU A 1 97 ? 41.405 56.236 60.565 1.00 5.95 93 GLU A N 1
ATOM 1333 C CA . GLU A 1 97 ? 41.077 54.870 61.005 1.00 7.22 93 GLU A CA 1
ATOM 1334 C C . GLU A 1 97 ? 42.265 53.967 60.765 1.00 7.24 93 GLU A C 1
ATOM 1335 O O . GLU A 1 97 ? 43.092 54.217 59.866 1.00 7.20 93 GLU A O 1
ATOM 1347 N N . ILE A 1 98 ? 42.349 52.900 61.554 1.00 6.37 94 ILE A N 1
ATOM 1348 C CA . ILE A 1 98 ? 43.377 51.898 61.389 1.00 5.65 94 ILE A CA 1
ATOM 1349 C C . ILE A 1 98 ? 42.716 50.536 61.687 1.00 5.83 94 ILE A C 1
ATOM 1350 O O . ILE A 1 98 ? 41.928 50.409 62.643 1.00 6.34 94 ILE A O 1
ATOM 1366 N N . ASP A 1 99 ? 42.994 49.539 60.847 1.00 5.99 95 ASP A N 1
ATOM 1367 C CA . ASP A 1 99 ? 42.404 48.199 61.034 1.00 6.42 95 ASP A CA 1
ATOM 1368 C C . ASP A 1 99 ? 43.423 47.232 61.636 1.00 7.13 95 ASP A C 1
ATOM 1369 O O . ASP A 1 99 ? 44.514 47.655 62.039 1.00 7.20 95 ASP A O 1
ATOM 1378 N N . GLU A 1 100 ? 43.062 45.955 61.735 1.00 8.00 96 GLU A N 1
ATOM 1379 C CA . GLU A 1 100 ? 43.904 44.978 62.417 1.00 9.84 96 GLU A CA 1
ATOM 1380 C C . GLU A 1 100 ? 45.194 44.712 61.665 1.00 9.53 96 GLU A C 1
ATOM 1381 O O . GLU A 1 100 ? 46.155 44.191 62.238 1.00 10.33 96 GLU A O 1
ATOM 1393 N N . SER A 1 101 ? 45.203 45.007 60.369 1.00 8.50 97 SER A N 1
ATOM 1394 C CA . SER A 1 101 ? 46.412 44.835 59.572 1.00 8.54 97 SER A CA 1
ATOM 1395 C C . SER A 1 101 ? 47.317 46.074 59.601 1.00 7.50 97 SER A C 1
ATOM 1396 O O . SER A 1 101 ? 48.420 46.057 59.035 1.00 7.75 97 SER A O 1
ATOM 1404 N N . GLY A 1 102 ? 46.898 47.138 60.273 1.00 6.95 98 GLY A N 1
ATOM 1405 C CA . GLY A 1 102 ? 47.676 48.368 60.277 1.00 7.01 98 GLY A CA 1
ATOM 1406 C C . GLY A 1 102 ? 47.472 49.229 59.038 1.00 6.90 98 GLY A C 1
ATOM 1407 O O . GLY A 1 102 ? 48.110 50.251 58.902 1.00 6.43 98 GLY A O 1
ATOM 1411 N N . ALA A 1 103 ? 46.568 48.829 58.149 1.00 6.97 99 ALA A N 1
ATOM 1412 C CA . ALA A 1 103 ? 46.129 49.687 57.063 1.00 6.14 99 ALA A CA 1
ATOM 1413 C C . ALA A 1 103 ? 45.348 50.859 57.627 1.00 5.62 99 ALA A C 1
ATOM 1414 O O . ALA A 1 103 ? 44.568 50.703 58.575 1.00 5.26 99 ALA A O 1
ATOM 1421 N N . MET A 1 104 ? 45.529 52.024 57.026 1.00 5.46 100 MET A N 1
ATOM 1422 C CA . MET A 1 104 ? 44.920 53.247 57.527 1.00 5.95 100 MET A CA 1
ATOM 1423 C C . MET A 1 104 ? 44.131 53.976 56.461 1.00 5.65 100 MET A C 1
ATOM 1424 O O . MET A 1 104 ? 44.464 53.937 55.277 1.00 6.23 100 MET A O 1
ATOM 1438 N N . ILE A 1 105 ? 43.071 54.638 56.911 1.00 4.86 101 ILE A N 1
ATOM 1439 C CA . ILE A 1 105 ? 42.481 55.733 56.164 1.00 4.70 101 ILE A CA 1
ATOM 1440 C C . ILE A 1 105 ? 43.069 57.020 56.734 1.00 4.76 101 ILE A C 1
ATOM 1441 O O . ILE A 1 105 ? 43.044 57.249 57.952 1.00 4.88 101 ILE A O 1
ATOM 1457 N N . LYS A 1 106 ? 43.577 57.847 55.837 1.00 4.94 102 LYS A N 1
ATOM 1458 C CA . LYS A 1 106 ? 44.102 59.161 56.150 1.00 5.34 102 LYS A CA 1
ATOM 1459 C C . LYS A 1 106 ? 43.643 60.174 55.088 1.00 6.12 102 LYS A C 1
ATOM 1460 O O . LYS A 1 106 ? 43.030 59.815 54.062 1.00 6.65 102 LYS A O 1
ATOM 1479 N N . GLY A 1 107 ? 43.898 61.452 55.355 1.00 7.05 103 GLY A N 1
ATOM 1480 C CA . GLY A 1 107 ? 43.487 62.508 54.478 1.00 7.26 103 GLY A CA 1
ATOM 1481 C C . GLY A 1 107 ? 42.214 63.257 54.908 1.00 7.65 103 GLY A C 1
ATOM 1482 O O . GLY A 1 107 ? 41.769 64.145 54.188 1.00 9.29 103 GLY A O 1
ATOM 1486 N N . GLY A 1 108 ? 41.649 62.915 56.063 1.00 6.24 104 GLY A N 1
ATOM 1487 C CA . GLY A 1 108 ? 40.439 63.544 56.556 1.00 7.53 104 GLY A CA 1
ATOM 1488 C C . GLY A 1 108 ? 40.614 65.031 56.757 1.00 10.12 104 GLY A C 1
ATOM 1489 O O . GLY A 1 108 ? 39.667 65.813 56.595 1.00 11.53 104 GLY A O 1
ATOM 1493 N N . GLY A 1 109 ? 41.839 65.414 57.115 1.00 12.20 105 GLY A N 1
ATOM 1494 C CA . GLY A 1 109 ? 42.193 66.814 57.265 1.00 15.89 105 GLY A CA 1
ATOM 1495 C C . GLY A 1 109 ? 43.034 67.273 56.085 1.00 19.90 105 GLY A C 1
ATOM 1496 O O . GLY A 1 109 ? 42.757 66.913 54.946 1.00 20.37 105 GLY A O 1
ATOM 1500 N N . GLY A 1 110 ? 44.078 68.047 56.335 1.00 23.38 106 GLY A N 1
ATOM 1501 C CA . GLY A 1 110 ? 44.928 68.493 55.236 1.00 26.57 106 GLY A CA 1
ATOM 1502 C C . GLY A 1 110 ? 45.887 67.459 54.653 1.00 26.85 106 GLY A C 1
ATOM 1503 O O . GLY A 1 110 ? 46.022 66.361 55.164 1.00 27.57 106 GLY A O 1
ATOM 1507 N N . ALA A 1 111 ? 46.517 67.821 53.537 1.00 25.68 107 ALA A N 1
ATOM 1508 C CA . ALA A 1 111 ? 47.764 67.194 53.037 1.00 23.06 107 ALA A CA 1
ATOM 1509 C C . ALA A 1 111 ? 47.849 65.652 52.936 1.00 17.21 107 ALA A C 1
ATOM 1510 O O . ALA A 1 111 ? 48.874 65.030 53.255 1.00 14.32 107 ALA A O 1
ATOM 1517 N N . LEU A 1 112 ? 46.788 65.042 52.441 1.00 15.28 108 LEU A N 1
ATOM 1518 C CA . LEU A 1 112 ? 46.809 63.640 52.060 1.00 13.48 108 LEU A CA 1
ATOM 1519 C C . LEU A 1 112 ? 48.086 63.217 51.261 1.00 8.99 108 LEU A C 1
ATOM 1520 O O . LEU A 1 112 ? 48.818 62.291 51.626 1.00 9.01 108 LEU A O 1
ATOM 1536 N N . THR A 1 113 ? 48.345 63.921 50.189 1.00 9.52 109 THR A N 1
ATOM 1537 C CA . THR A 1 113 ? 49.425 63.563 49.280 1.00 8.67 109 THR A CA 1
ATOM 1538 C C . THR A 1 113 ? 50.799 63.675 49.950 1.00 8.33 109 THR A C 1
ATOM 1539 O O . THR A 1 113 ? 51.621 62.767 49.851 1.00 7.99 109 THR A O 1
ATOM 1550 N N A ARG A 1 114 ? 51.035 64.783 50.640 0.54 8.70 110 ARG A N 1
ATOM 1551 N N B ARG A 1 114 ? 51.031 64.757 50.667 0.46 8.65 110 ARG A N 1
ATOM 1552 C CA A ARG A 1 114 ? 52.328 65.002 51.306 0.54 8.83 110 ARG A CA 1
ATOM 1553 C CA B ARG A 1 114 ? 52.341 64.953 51.283 0.46 8.55 110 ARG A CA 1
ATOM 1554 C C A ARG A 1 114 ? 52.581 63.948 52.378 0.54 7.17 110 ARG A C 1
ATOM 1555 C C B ARG A 1 114 ? 52.595 63.966 52.409 0.46 7.48 110 ARG A C 1
ATOM 1556 O O A ARG A 1 114 ? 53.701 63.447 52.502 0.54 6.97 110 ARG A O 1
ATOM 1557 O O B ARG A 1 114 ? 53.730 63.528 52.602 0.46 6.94 110 ARG A O 1
ATOM 1598 N N . GLU A 1 115 ? 51.546 63.601 53.150 1.00 6.36 111 GLU A N 1
ATOM 1599 C CA . GLU A 1 115 ? 51.687 62.594 54.184 1.00 6.92 111 GLU A CA 1
ATOM 1600 C C . GLU A 1 115 ? 52.114 61.278 53.570 1.00 6.07 111 GLU A C 1
ATOM 1601 O O . GLU A 1 115 ? 52.971 60.611 54.082 1.00 6.47 111 GLU A O 1
ATOM 1613 N N . LYS A 1 116 ? 51.489 60.906 52.463 1.00 4.82 112 LYS A N 1
ATOM 1614 C CA . LYS A 1 116 ? 51.775 59.631 51.857 1.00 5.12 112 LYS A CA 1
ATOM 1615 C C . LYS A 1 116 ? 53.195 59.586 51.273 1.00 5.33 112 LYS A C 1
ATOM 1616 O O . LYS A 1 116 ? 53.857 58.556 51.320 1.00 6.54 112 LYS A O 1
ATOM 1635 N N . ILE A 1 117 ? 53.650 60.705 50.742 1.00 5.34 113 ILE A N 1
ATOM 1636 C CA . ILE A 1 117 ? 55.014 60.830 50.231 1.00 5.82 113 ILE A CA 1
ATOM 1637 C C . ILE A 1 117 ? 56.034 60.678 51.358 1.00 5.79 113 ILE A C 1
ATOM 1638 O O . ILE A 1 117 ? 56.976 59.896 51.241 1.00 6.96 113 ILE A O 1
ATOM 1654 N N . VAL A 1 118 ? 55.850 61.393 52.467 1.00 5.29 114 VAL A N 1
ATOM 1655 C CA . VAL A 1 118 ? 56.850 61.309 53.537 1.00 6.23 114 VAL A CA 1
ATOM 1656 C C . VAL A 1 118 ? 56.864 59.883 54.100 1.00 7.19 114 VAL A C 1
ATOM 1657 O O . VAL A 1 118 ? 57.929 59.305 54.319 1.00 7.72 114 VAL A O 1
ATOM 1670 N N . ALA A 1 119 ? 55.680 59.305 54.290 1.00 7.41 115 ALA A N 1
ATOM 1671 C CA . ALA A 1 119 ? 55.554 57.935 54.760 1.00 7.14 115 ALA A CA 1
ATOM 1672 C C . ALA A 1 119 ? 56.247 56.956 53.833 1.00 7.86 115 ALA A C 1
ATOM 1673 O O . ALA A 1 119 ? 56.779 55.925 54.271 1.00 7.97 115 ALA A O 1
ATOM 1680 N N . SER A 1 120 ? 56.265 57.251 52.533 1.00 7.91 116 SER A N 1
ATOM 1681 C CA . SER A 1 120 ? 56.879 56.333 51.574 1.00 8.40 116 SER A CA 1
ATOM 1682 C C . SER A 1 120 ? 58.403 56.225 51.681 1.00 9.51 116 SER A C 1
ATOM 1683 O O . SER A 1 120 ? 59.004 55.232 51.259 1.00 11.25 116 SER A O 1
ATOM 1691 N N . VAL A 1 121 ? 59.026 57.260 52.224 1.00 8.43 117 VAL A N 1
ATOM 1692 C CA . VAL A 1 121 ? 60.457 57.341 52.354 1.00 8.67 117 VAL A CA 1
ATOM 1693 C C . VAL A 1 121 ? 60.889 56.771 53.704 1.00 8.37 117 VAL A C 1
ATOM 1694 O O . VAL A 1 121 ? 61.912 56.110 53.789 1.00 10.29 117 VAL A O 1
ATOM 1707 N N . ALA A 1 122 ? 60.090 56.986 54.738 1.00 7.55 118 ALA A N 1
ATOM 1708 C CA . ALA A 1 122 ? 60.459 56.557 56.077 1.00 7.26 118 ALA A CA 1
ATOM 1709 C C . ALA A 1 122 ? 60.496 55.035 56.233 1.00 8.13 118 ALA A C 1
ATOM 1710 O O . ALA A 1 122 ? 59.624 54.320 55.745 1.00 8.55 118 ALA A O 1
ATOM 1717 N N . GLU A 1 123 ? 61.477 54.550 56.971 1.00 8.29 119 GLU A N 1
ATOM 1718 C CA . GLU A 1 123 ? 61.585 53.118 57.204 1.00 10.08 119 GLU A CA 1
ATOM 1719 C C . GLU A 1 123 ? 60.439 52.653 58.090 1.00 7.90 119 GLU A C 1
ATOM 1720 O O . GLU A 1 123 ? 59.851 51.593 57.849 1.00 8.39 119 GLU A O 1
ATOM 1732 N N . THR A 1 124 ? 60.122 53.442 59.114 1.00 6.47 120 THR A N 1
ATOM 1733 C CA . THR A 1 124 ? 59.151 53.028 60.124 1.00 7.17 120 THR A CA 1
ATOM 1734 C C . THR A 1 124 ? 58.050 54.056 60.250 1.00 7.40 120 THR A C 1
ATOM 1735 O O . THR A 1 124 ? 58.327 55.246 60.480 1.00 7.70 120 THR A O 1
ATOM 1746 N N . PHE A 1 125 ? 56.808 53.606 60.077 1.00 7.11 121 PHE A N 1
ATOM 1747 C CA . PHE A 1 125 ? 55.632 54.436 60.263 1.00 6.39 121 PHE A CA 1
ATOM 1748 C C . PHE A 1 125 ? 55.057 54.159 61.640 1.00 6.35 121 PHE A C 1
ATOM 1749 O O . PHE A 1 125 ? 54.588 53.045 61.905 1.00 6.49 121 PHE A O 1
ATOM 1766 N N . VAL A 1 126 ? 55.117 55.160 62.524 1.00 6.07 122 VAL A N 1
ATOM 1767 C CA . VAL A 1 126 ? 54.511 55.059 63.851 1.00 6.51 122 VAL A CA 1
ATOM 1768 C C . VAL A 1 126 ? 53.173 55.783 63.812 1.00 7.08 122 VAL A C 1
ATOM 1769 O O . VAL A 1 126 ? 53.122 57.007 63.630 1.00 6.80 122 VAL A O 1
ATOM 1782 N N . CYS A 1 127 ? 52.074 55.035 63.889 1.00 6.70 123 CYS A N 1
ATOM 1783 C CA . CYS A 1 127 ? 50.752 55.649 63.930 1.00 7.16 123 CYS A CA 1
ATOM 1784 C C . CYS A 1 127 ? 50.407 55.973 65.382 1.00 8.43 123 CYS A C 1
ATOM 1785 O O . CYS A 1 127 ? 50.528 55.106 66.250 1.00 10.24 123 CYS A O 1
ATOM 1793 N N . ILE A 1 128 ? 50.042 57.229 65.653 1.00 6.55 124 ILE A N 1
ATOM 1794 C CA . ILE A 1 128 ? 49.576 57.632 66.980 1.00 6.41 124 ILE A CA 1
ATOM 1795 C C . ILE A 1 128 ? 48.069 57.929 66.912 1.00 6.78 124 ILE A C 1
ATOM 1796 O O . ILE A 1 128 ? 47.617 58.674 66.045 1.00 6.41 124 ILE A O 1
ATOM 1812 N N . ALA A 1 129 ? 47.283 57.300 67.785 1.00 6.64 125 ALA A N 1
ATOM 1813 C CA . ALA A 1 129 ? 45.839 57.409 67.676 1.00 6.41 125 ALA A CA 1
ATOM 1814 C C . ALA A 1 129 ? 45.210 57.058 69.008 1.00 6.94 125 ALA A C 1
ATOM 1815 O O . ALA A 1 129 ? 45.732 56.220 69.736 1.00 6.63 125 ALA A O 1
ATOM 1822 N N . ASP A 1 130 ? 44.088 57.691 69.325 1.00 7.24 126 ASP A N 1
ATOM 1823 C CA . ASP A 1 130 ? 43.237 57.235 70.411 1.00 7.97 126 ASP A CA 1
ATOM 1824 C C . ASP A 1 130 ? 42.437 55.984 69.996 1.00 7.79 126 ASP A C 1
ATOM 1825 O O . ASP A 1 130 ? 42.313 55.657 68.798 1.00 6.90 126 ASP A O 1
ATOM 1834 N N . ALA A 1 131 ? 41.890 55.290 70.990 1.00 8.82 127 ALA A N 1
ATOM 1835 C CA . ALA A 1 131 ? 41.231 54.004 70.782 1.00 9.78 127 ALA A CA 1
ATOM 1836 C C . ALA A 1 131 ? 40.109 54.037 69.751 1.00 9.87 127 ALA A C 1
ATOM 1837 O O . ALA A 1 131 ? 39.834 53.009 69.115 1.00 10.83 127 ALA A O 1
ATOM 1844 N N . SER A 1 132 ? 39.462 55.188 69.581 1.00 8.59 128 SER A N 1
ATOM 1845 C CA . SER A 1 132 ? 38.331 55.267 68.662 1.00 8.65 128 SER A CA 1
ATOM 1846 C C . SER A 1 132 ? 38.738 55.079 67.193 1.00 7.82 128 SER A C 1
ATOM 1847 O O . SER A 1 132 ? 37.877 54.832 66.351 1.00 9.24 128 SER A O 1
ATOM 1855 N N . LYS A 1 133 ? 40.033 55.159 66.890 1.00 6.18 129 LYS A N 1
ATOM 1856 C CA . LYS A 1 133 ? 40.493 55.040 65.508 1.00 5.37 129 LYS A CA 1
ATOM 1857 C C . LYS A 1 133 ? 40.617 53.564 65.051 1.00 5.73 129 LYS A C 1
ATOM 1858 O O . LYS A 1 133 ? 40.622 53.301 63.845 1.00 6.45 129 LYS A O 1
ATOM 1877 N N A ARG A 1 134 ? 40.725 52.642 66.004 0.46 7.27 130 ARG A N 1
ATOM 1878 N N B ARG A 1 134 ? 40.739 52.641 66.001 0.54 7.26 130 ARG A N 1
ATOM 1879 C CA A ARG A 1 134 ? 40.902 51.214 65.706 0.46 7.58 130 ARG A CA 1
ATOM 1880 C CA B ARG A 1 134 ? 40.908 51.216 65.681 0.54 7.56 130 ARG A CA 1
ATOM 1881 C C A ARG A 1 134 ? 39.565 50.568 65.354 0.46 7.13 130 ARG A C 1
ATOM 1882 C C B ARG A 1 134 ? 39.568 50.576 65.349 0.54 7.12 130 ARG A C 1
ATOM 1883 O O A ARG A 1 134 ? 38.666 50.487 66.206 0.46 7.73 130 ARG A O 1
ATOM 1884 O O B ARG A 1 134 ? 38.673 50.509 66.209 0.54 7.77 130 ARG A O 1
ATOM 1925 N N . VAL A 1 135 ? 39.439 50.128 64.104 1.00 7.02 131 VAL A N 1
ATOM 1926 C CA . VAL A 1 135 ? 38.202 49.571 63.597 1.00 7.63 131 VAL A CA 1
ATOM 1927 C C . VAL A 1 135 ? 38.398 48.150 63.041 1.00 8.18 131 VAL A C 1
ATOM 1928 O O . VAL A 1 135 ? 39.488 47.755 62.616 1.00 8.41 131 VAL A O 1
ATOM 1941 N N . ALA A 1 136 ? 37.331 47.378 63.051 1.00 8.29 132 ALA A N 1
ATOM 1942 C CA . ALA A 1 136 ? 37.364 46.053 62.420 1.00 9.21 132 ALA A CA 1
ATOM 1943 C C . ALA A 1 136 ? 37.539 46.099 60.904 1.00 10.16 132 ALA A C 1
ATOM 1944 O O . ALA A 1 136 ? 38.231 45.257 60.313 1.00 11.13 132 ALA A O 1
ATOM 1951 N N . MET A 1 137 ? 36.871 47.050 60.266 1.00 9.66 133 MET A N 1
ATOM 1952 C CA . MET A 1 137 ? 36.931 47.206 58.825 1.00 9.21 133 MET A CA 1
ATOM 1953 C C . MET A 1 137 ? 36.925 48.691 58.493 1.00 8.80 133 MET A C 1
ATOM 1954 O O . MET A 1 137 ? 36.071 49.442 58.956 1.00 9.18 133 MET A O 1
ATOM 1968 N N . LEU A 1 138 ? 37.881 49.106 57.674 1.00 7.68 134 LEU A N 1
ATOM 1969 C CA . LEU A 1 138 ? 37.963 50.492 57.236 1.00 7.12 134 LEU A CA 1
ATOM 1970 C C . LEU A 1 138 ? 36.736 50.884 56.400 1.00 7.27 134 LEU A C 1
ATOM 1971 O O . LEU A 1 138 ? 36.173 50.059 55.705 1.00 7.78 134 LEU A O 1
ATOM 1987 N N . GLY A 1 139 ? 36.332 52.138 56.474 1.00 7.85 135 GLY A N 1
ATOM 1988 C CA . GLY A 1 139 ? 35.363 52.674 55.528 1.00 8.00 135 GLY A CA 1
ATOM 1989 C C . GLY A 1 139 ? 34.256 53.523 56.134 1.00 8.20 135 GLY A C 1
ATOM 1990 O O . GLY A 1 139 ? 33.583 54.258 55.403 1.00 8.57 135 GLY A O 1
ATOM 1994 N N . GLN A 1 140 ? 34.006 53.423 57.439 1.00 8.83 136 GLN A N 1
ATOM 1995 C CA . GLN A 1 140 ? 32.944 54.235 58.024 1.00 9.76 136 GLN A CA 1
ATOM 1996 C C . GLN A 1 140 ? 33.388 55.705 58.115 1.00 11.10 136 GLN A C 1
ATOM 1997 O O . GLN A 1 140 ? 32.561 56.608 58.027 1.00 13.45 136 GLN A O 1
ATOM 2011 N N . PHE A 1 141 ? 34.687 55.943 58.241 1.00 8.94 137 PHE A N 1
ATOM 2012 C CA . PHE A 1 141 ? 35.224 57.275 58.010 1.00 8.06 137 PHE A CA 1
ATOM 2013 C C . PHE A 1 141 ? 35.383 57.414 56.488 1.00 7.98 137 PHE A C 1
ATOM 2014 O O . PHE A 1 141 ? 35.983 56.545 55.823 1.00 7.57 137 PHE A O 1
ATOM 2031 N N . PRO A 1 142 ? 34.861 58.500 55.918 1.00 7.88 138 PRO A N 1
ATOM 2032 C CA . PRO A 1 142 ? 34.870 58.629 54.447 1.00 7.63 138 PRO A CA 1
ATOM 2033 C C . PRO A 1 142 ? 36.272 58.573 53.887 1.00 7.63 138 PRO A C 1
ATOM 2034 O O . PRO A 1 142 ? 37.207 59.195 54.412 1.00 8.85 138 PRO A O 1
ATOM 2045 N N . LEU A 1 143 ? 36.441 57.814 52.817 1.00 6.07 139 LEU A N 1
ATOM 2046 C CA . LEU A 1 143 ? 37.759 57.649 52.210 1.00 5.61 139 LEU A CA 1
ATOM 2047 C C . LEU A 1 143 ? 38.090 58.823 51.31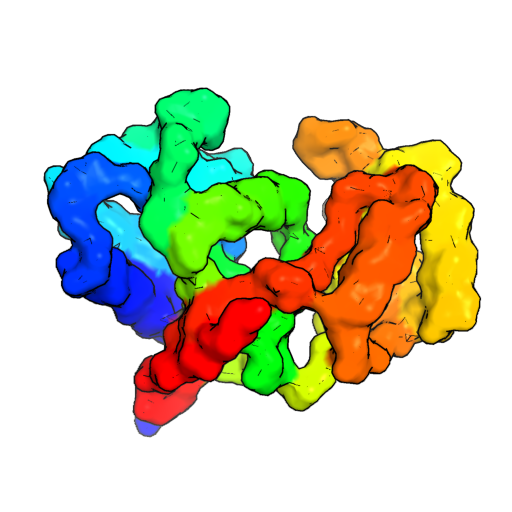9 1.00 5.70 139 LEU A C 1
ATOM 2048 O O . LEU A 1 143 ? 37.369 59.079 50.341 1.00 6.01 139 LEU A O 1
ATOM 2064 N N . PRO A 1 144 ? 39.179 59.534 51.622 1.00 6.78 140 PRO A N 1
ATOM 2065 C CA . PRO A 1 144 ? 39.509 60.670 50.758 1.00 8.11 140 PRO A CA 1
ATOM 2066 C C . PRO A 1 144 ? 40.219 60.223 49.484 1.00 8.19 140 PRO A C 1
ATOM 2067 O O . PRO A 1 144 ? 41.125 59.395 49.537 1.00 8.14 140 PRO A O 1
ATOM 2078 N N . VAL A 1 145 ? 39.790 60.762 48.355 1.00 8.22 141 VAL A N 1
ATOM 2079 C CA . VAL A 1 145 ? 40.474 60.525 47.073 1.00 8.49 141 VAL A CA 1
ATOM 2080 C C . VAL A 1 145 ? 40.777 61.886 46.453 1.00 8.31 141 VAL A C 1
ATOM 2081 O O . VAL A 1 145 ? 39.862 62.654 46.165 1.00 8.33 141 VAL A O 1
ATOM 2094 N N . GLU A 1 146 ? 42.059 62.190 46.256 1.00 8.32 142 GLU A N 1
ATOM 2095 C CA . GLU A 1 146 ? 42.450 63.451 45.609 1.00 9.20 142 GLU A CA 1
ATOM 2096 C C . GLU A 1 146 ? 42.437 63.243 44.089 1.00 10.10 142 GLU A C 1
ATOM 2097 O O . GLU A 1 146 ? 43.066 62.318 43.585 1.00 10.04 142 GLU A O 1
ATOM 2109 N N . VAL A 1 147 ? 41.701 64.107 43.390 1.00 10.61 143 VAL A N 1
ATOM 2110 C CA . VAL A 1 147 ? 41.417 63.969 41.974 1.00 10.89 143 VAL A CA 1
ATOM 2111 C C . VAL A 1 147 ? 41.690 65.257 41.208 1.00 11.28 143 VAL A C 1
ATOM 2112 O O . VAL A 1 147 ? 41.496 66.373 41.711 1.00 11.78 143 VAL A O 1
ATOM 2125 N N . VAL A 1 148 ? 42.168 65.082 39.984 1.00 10.01 144 VAL A N 1
ATOM 2126 C CA . VAL A 1 148 ? 42.314 66.168 39.046 1.00 9.92 144 VAL A CA 1
ATOM 2127 C C . VAL A 1 148 ? 40.875 66.610 38.728 1.00 9.61 144 VAL A C 1
ATOM 2128 O O . VAL A 1 148 ? 40.038 65.772 38.486 1.00 8.98 144 VAL A O 1
ATOM 2141 N N . PRO A 1 149 ? 40.587 67.914 38.740 1.00 11.91 145 PRO A N 1
ATOM 2142 C CA . PRO A 1 149 ? 39.175 68.315 38.592 1.00 11.90 145 PRO A CA 1
ATOM 2143 C C . PRO A 1 149 ? 38.460 67.835 37.329 1.00 11.31 145 PRO A C 1
ATOM 2144 O O . PRO A 1 149 ? 37.267 67.537 37.403 1.00 10.86 145 PRO A O 1
ATOM 2155 N N A MET A 1 150 ? 39.172 67.774 36.207 0.53 11.38 146 MET A N 1
ATOM 2156 N N B MET A 1 150 ? 39.135 67.763 36.184 0.47 11.38 146 MET A N 1
ATOM 2157 C CA A MET A 1 150 ? 38.596 67.291 34.968 0.53 11.23 146 MET A CA 1
ATOM 2158 C CA B MET A 1 150 ? 38.449 67.300 34.987 0.47 11.23 146 MET A CA 1
ATOM 2159 C C A MET A 1 150 ? 38.074 65.856 35.106 0.53 10.26 146 MET A C 1
ATOM 2160 C C B MET A 1 150 ? 38.074 65.820 35.082 0.47 10.28 146 MET A C 1
ATOM 2161 O O A MET A 1 150 ? 37.188 65.449 34.351 0.53 10.60 146 MET A O 1
ATOM 2162 O O B MET A 1 150 ? 37.309 65.329 34.253 0.47 10.93 146 MET A O 1
ATOM 2189 N N . ALA A 1 151 ? 38.612 65.108 36.069 1.00 9.31 147 ALA A N 1
ATOM 2190 C CA . ALA A 1 151 ? 38.258 63.697 36.283 1.00 8.62 147 ALA A CA 1
ATOM 2191 C C . ALA A 1 151 ? 37.234 63.494 37.396 1.00 8.45 147 ALA A C 1
ATOM 2192 O O . ALA A 1 151 ? 36.928 62.354 37.761 1.00 8.16 147 ALA A O 1
ATOM 2199 N N A ARG A 1 152 ? 36.775 64.574 38.014 0.50 9.02 148 ARG A N 1
ATOM 2200 N N B ARG A 1 152 ? 36.775 64.573 38.015 0.50 9.02 148 ARG A N 1
ATOM 2201 C CA A ARG A 1 152 ? 35.889 64.462 39.163 0.50 9.74 148 ARG A CA 1
ATOM 2202 C CA B ARG A 1 152 ? 35.886 64.461 39.165 0.50 9.74 148 ARG A CA 1
ATOM 2203 C C A ARG A 1 152 ? 34.715 63.519 38.928 0.50 9.06 148 ARG A C 1
ATOM 2204 C C B ARG A 1 152 ? 34.715 63.518 38.928 0.50 9.06 148 ARG A C 1
ATOM 2205 O O A ARG A 1 152 ? 34.422 62.670 39.732 0.50 9.38 148 ARG A O 1
ATOM 2206 O O B ARG A 1 152 ? 34.422 62.669 39.731 0.50 9.38 148 ARG A O 1
ATOM 2247 N N . THR A 1 153 ? 34.019 63.701 37.821 1.00 9.08 149 THR A N 1
ATOM 2248 C CA . THR A 1 153 ? 32.847 62.900 37.558 1.00 9.59 149 THR A CA 1
ATOM 2249 C C . THR A 1 153 ? 33.206 61.485 37.102 1.00 8.40 149 THR A C 1
ATOM 2250 O O . THR A 1 153 ? 32.556 60.509 37.495 1.00 8.14 149 THR A O 1
ATOM 2261 N N . ALA A 1 154 ? 34.255 61.353 36.295 1.00 8.42 150 ALA A N 1
ATOM 2262 C CA . ALA A 1 154 ? 34.697 60.019 35.877 1.00 8.99 150 ALA A CA 1
ATOM 2263 C C . ALA A 1 154 ? 35.074 59.149 37.062 1.00 8.75 150 ALA A C 1
ATOM 2264 O O . ALA A 1 154 ? 34.696 57.986 37.128 1.00 8.81 150 ALA A O 1
ATOM 2271 N N . ILE A 1 155 ? 35.819 59.718 38.003 1.00 8.11 151 ILE A N 1
ATOM 2272 C CA . ILE A 1 155 ? 36.208 58.981 39.201 1.00 7.74 151 ILE A CA 1
ATOM 2273 C C . ILE A 1 155 ? 34.997 58.747 40.099 1.00 7.31 151 ILE A C 1
ATOM 2274 O O . ILE A 1 155 ? 34.821 57.664 40.628 1.00 7.01 151 ILE A O 1
ATOM 2290 N N . GLY A 1 156 ? 34.137 59.738 40.252 1.00 9.00 152 GLY A N 1
ATOM 2291 C CA . GLY A 1 156 ? 32.915 59.534 41.015 1.00 9.35 152 GLY A CA 1
ATOM 2292 C C . GLY A 1 156 ? 32.071 58.376 40.504 1.00 9.22 152 GLY A C 1
ATOM 2293 O O . GLY A 1 156 ? 31.530 57.600 41.283 1.00 9.11 152 GLY A O 1
ATOM 2297 N N . ARG A 1 157 ? 31.965 58.228 39.187 1.00 9.22 153 ARG A N 1
ATOM 2298 C CA . ARG A 1 157 ? 31.203 57.115 38.622 1.00 9.89 153 ARG A CA 1
ATOM 2299 C C . ARG A 1 157 ? 31.850 55.773 38.942 1.00 9.25 153 ARG A C 1
ATOM 2300 O O . ARG A 1 157 ? 31.157 54.795 39.204 1.00 9.56 153 ARG A O 1
ATOM 2321 N N . ARG A 1 158 ? 33.178 55.694 38.871 1.00 9.73 154 ARG A N 1
ATOM 2322 C CA . ARG A 1 158 ? 33.857 54.459 39.238 1.00 9.89 154 ARG A CA 1
ATOM 2323 C C . ARG A 1 158 ? 33.586 54.107 40.689 1.00 10.10 154 ARG A C 1
ATOM 2324 O O . ARG A 1 158 ? 33.392 52.923 41.013 1.00 11.07 154 ARG A O 1
ATOM 2345 N N . LEU A 1 159 ? 33.560 55.120 41.557 1.00 9.13 155 LEU A N 1
ATOM 2346 C CA . LEU A 1 159 ? 33.300 54.898 42.978 1.00 8.80 155 LEU A CA 1
ATOM 2347 C C . LEU A 1 159 ? 31.843 54.477 43.214 1.00 8.97 155 LEU A C 1
ATOM 2348 O O . LEU A 1 159 ? 31.590 53.552 43.975 1.00 8.92 155 LEU A O 1
ATOM 2364 N N . ALA A 1 160 ? 30.906 55.105 42.509 1.00 9.19 156 ALA A N 1
ATOM 2365 C CA . ALA A 1 160 ? 29.492 54.738 42.636 1.00 10.53 156 ALA A CA 1
ATOM 2366 C C . ALA A 1 160 ? 29.241 53.300 42.193 1.00 10.60 156 ALA A C 1
ATOM 2367 O O . ALA A 1 160 ? 28.343 52.633 42.718 1.00 10.99 156 ALA A O 1
ATOM 2374 N N . ALA A 1 161 ? 30.031 52.821 41.229 1.00 10.24 157 ALA A N 1
ATOM 2375 C CA . ALA A 1 161 ? 29.918 51.447 40.745 1.00 11.79 157 ALA A CA 1
ATOM 2376 C C . ALA A 1 161 ? 30.215 50.438 41.841 1.00 12.39 157 ALA A C 1
ATOM 2377 O O . ALA A 1 161 ? 29.730 49.296 41.798 1.00 13.82 157 ALA A O 1
ATOM 2384 N N . LEU A 1 162 ? 31.011 50.874 42.820 1.00 11.63 158 LEU A N 1
ATOM 2385 C CA . LEU A 1 162 ? 31.387 50.063 43.966 1.00 12.31 158 LEU A CA 1
ATOM 2386 C C . LEU A 1 162 ? 30.429 50.244 45.143 1.00 13.13 158 LEU A C 1
ATOM 2387 O O . LEU A 1 162 ? 30.643 49.666 46.214 1.00 14.10 158 LEU A O 1
ATOM 2403 N N . GLY A 1 163 ? 29.396 51.056 44.940 1.00 13.58 159 GLY A N 1
ATOM 2404 C CA . GLY A 1 163 ? 28.431 51.369 45.982 1.00 13.15 159 GLY A CA 1
ATOM 2405 C C . GLY A 1 163 ? 28.840 52.567 46.824 1.00 11.87 159 GLY A C 1
ATOM 2406 O O . GLY A 1 163 ? 28.150 52.950 47.758 1.00 12.90 159 GLY A O 1
ATOM 2410 N N . GLY A 1 164 ? 29.956 53.188 46.472 1.00 9.72 160 GLY A N 1
ATOM 2411 C CA . GLY A 1 164 ? 30.433 54.363 47.181 1.00 8.72 160 GLY A CA 1
ATOM 2412 C C . GLY A 1 164 ? 29.621 55.605 46.885 1.00 9.11 160 GLY A C 1
ATOM 2413 O O . GLY A 1 164 ? 29.082 55.765 45.792 1.00 9.66 160 GLY A O 1
ATOM 2417 N N . VAL A 1 165 ? 29.538 56.482 47.880 1.00 9.12 161 VAL A N 1
ATOM 2418 C CA . VAL A 1 165 ? 28.804 57.740 47.766 1.00 9.10 161 VAL A CA 1
ATOM 2419 C C . VAL A 1 165 ? 29.835 58.871 47.789 1.00 9.56 161 VAL A C 1
ATOM 2420 O O . VAL A 1 165 ? 30.314 59.279 48.858 1.00 9.12 161 VAL A O 1
ATOM 2433 N N . PRO A 1 166 ? 30.189 59.407 46.609 1.00 10.61 162 PRO A N 1
ATOM 2434 C CA . PRO A 1 166 ? 31.295 60.364 46.554 1.00 11.56 162 PRO A CA 1
ATOM 2435 C C . PRO A 1 166 ? 30.817 61.775 46.819 1.00 12.17 162 PRO A C 1
ATOM 2436 O O . PRO A 1 166 ? 29.869 62.264 46.183 1.00 13.89 162 PRO A O 1
ATOM 2447 N N . VAL A 1 167 ? 31.441 62.409 47.806 1.00 11.02 163 VAL A N 1
ATOM 2448 C CA . VAL A 1 167 ? 31.062 63.752 48.204 1.00 10.72 163 VAL A CA 1
ATOM 2449 C C . VAL A 1 167 ? 32.231 64.685 48.001 1.00 9.82 163 VAL A C 1
ATOM 2450 O O . VAL A 1 167 ? 33.257 64.569 48.680 1.00 9.36 163 VAL A O 1
ATOM 2463 N N . LEU A 1 168 ? 32.078 65.596 47.050 1.00 9.62 164 LEU A N 1
ATOM 2464 C CA . LEU A 1 168 ? 33.102 66.602 46.800 1.00 9.01 164 LEU A CA 1
ATOM 2465 C C . LEU A 1 168 ? 33.335 67.439 48.055 1.00 8.97 164 LEU A C 1
ATOM 2466 O O . LEU A 1 168 ? 32.400 67.984 48.614 1.00 9.33 164 LEU A O 1
ATOM 2482 N N . ARG A 1 169 ? 34.587 67.545 48.487 1.00 9.32 165 ARG A N 1
ATOM 2483 C CA . ARG A 1 169 ? 34.883 68.284 49.710 1.00 9.29 165 ARG A CA 1
ATOM 2484 C C . ARG A 1 169 ? 34.731 69.766 49.457 1.00 10.30 165 ARG A C 1
ATOM 2485 O O . ARG A 1 169 ? 35.240 70.300 48.466 1.00 10.35 165 ARG A O 1
ATOM 2506 N N . VAL A 1 170 ? 34.016 70.435 50.354 1.00 11.02 166 VAL A N 1
ATOM 2507 C CA . VAL A 1 170 ? 33.794 71.866 50.244 1.00 13.81 166 VAL A CA 1
ATOM 2508 C C . VAL A 1 170 ? 34.321 72.603 51.471 1.00 17.75 166 VAL A C 1
ATOM 2509 O O . VAL A 1 170 ? 34.455 72.018 52.557 1.00 17.97 166 VAL A O 1
ATOM 2522 N N . LYS A 1 171 ? 34.651 73.868 51.259 1.00 22.11 167 LYS A N 1
ATOM 2523 C CA . LYS A 1 171 ? 35.067 74.772 52.324 1.00 26.96 167 LYS A CA 1
ATOM 2524 C C . LYS A 1 171 ? 33.826 75.308 53.017 1.00 31.36 167 LYS A C 1
ATOM 2525 O O . LYS A 1 171 ? 32.706 75.046 52.577 1.00 29.00 167 LYS A O 1
ATOM 2544 N N . GLN A 1 172 ? 34.024 76.062 54.094 1.00 40.67 168 GLN A N 1
ATOM 2545 C CA . GLN A 1 172 ? 32.904 76.679 54.797 1.00 47.41 168 GLN A CA 1
ATOM 2546 C C . GLN A 1 172 ? 32.025 77.449 53.828 1.00 47.20 168 GLN A C 1
ATOM 2547 O O . GLN A 1 172 ? 30.798 77.388 53.914 1.00 51.48 168 GLN A O 1
ATOM 2561 N N . ASP A 1 173 ? 32.649 78.164 52.895 1.00 41.16 169 ASP A N 1
ATOM 2562 C CA . ASP A 1 173 ? 31.891 79.006 51.973 1.00 38.49 169 ASP A CA 1
ATOM 2563 C C . ASP A 1 173 ? 31.183 78.225 50.860 1.00 35.18 169 ASP A C 1
ATOM 2564 O O . ASP A 1 173 ? 30.560 78.830 49.982 1.00 37.48 169 ASP A O 1
ATOM 2573 N N . GLY A 1 174 ? 31.271 76.893 50.897 1.00 29.68 170 GLY A N 1
ATOM 2574 C CA . GLY A 1 174 ? 30.520 76.060 49.974 1.00 27.43 170 GLY A CA 1
ATOM 2575 C C . GLY A 1 174 ? 31.195 75.774 48.639 1.00 26.84 170 GLY A C 1
ATOM 2576 O O . GLY A 1 174 ? 30.722 74.926 47.873 1.00 27.73 170 GLY A O 1
ATOM 2580 N N . THR A 1 175 ? 32.300 76.456 48.345 1.00 25.83 171 THR A N 1
ATOM 2581 C CA . THR A 1 175 ? 33.028 76.195 47.106 1.00 25.30 171 THR A CA 1
ATOM 2582 C C . THR A 1 175 ? 34.002 75.039 47.343 1.00 23.74 171 THR A C 1
ATOM 2583 O O . THR A 1 175 ? 34.287 74.705 48.482 1.00 22.64 171 THR A O 1
ATOM 2594 N N . PRO A 1 176 ? 34.494 74.412 46.263 1.00 24.52 172 PRO A N 1
ATOM 2595 C CA . PRO A 1 176 ? 35.310 73.200 46.421 1.00 22.75 172 PRO A CA 1
ATOM 2596 C C . PRO A 1 176 ? 36.614 73.478 47.160 1.00 20.68 172 PRO A C 1
ATOM 2597 O O . PRO A 1 176 ? 37.306 74.457 46.903 1.00 21.18 172 PRO A O 1
ATOM 2608 N N . TYR A 1 177 ? 36.927 72.623 48.110 1.00 19.46 173 TYR A N 1
ATOM 2609 C CA . TYR A 1 177 ? 38.242 72.619 48.707 1.00 20.26 173 TYR A CA 1
ATOM 2610 C C . TYR A 1 177 ? 39.227 72.283 47.586 1.00 20.54 173 TYR A C 1
ATOM 2611 O O . TYR A 1 177 ? 38.982 71.387 46.789 1.00 19.64 173 TYR A O 1
ATOM 2629 N N . VAL A 1 178 ? 40.322 73.022 47.502 1.00 23.33 174 VAL A N 1
ATOM 2630 C CA . VAL A 1 178 ? 41.351 72.693 46.529 1.00 25.63 174 VAL A CA 1
ATOM 2631 C C . VAL A 1 178 ? 42.644 72.419 47.285 1.00 26.21 174 VAL A C 1
ATOM 2632 O O . VAL A 1 178 ? 42.988 73.128 48.236 1.00 27.34 174 VAL A O 1
ATOM 2645 N N . THR A 1 179 ? 43.346 71.368 46.881 1.00 25.81 175 THR A N 1
ATOM 2646 C CA . THR A 1 179 ? 44.563 70.981 47.561 1.00 27.26 175 THR A CA 1
ATOM 2647 C C . THR A 1 179 ? 45.712 71.857 47.107 1.00 33.51 175 THR A C 1
ATOM 2648 O O . THR A 1 179 ? 45.559 72.741 46.249 1.00 33.11 175 THR A O 1
ATOM 2659 N N . ASP A 1 180 ? 46.870 71.515 47.622 1.00 41.31 176 AS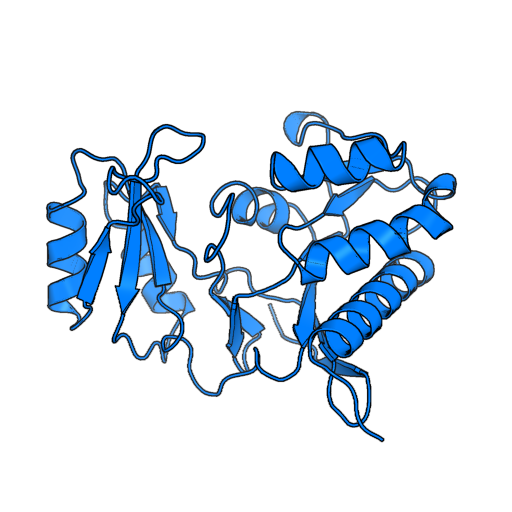P A N 1
ATOM 2660 C CA . ASP A 1 180 ? 48.093 72.250 47.418 1.00 45.78 176 ASP A CA 1
ATOM 2661 C C . ASP A 1 180 ? 48.552 72.087 45.987 1.00 44.24 176 ASP A C 1
ATOM 2662 O O . ASP A 1 180 ? 49.290 72.911 45.462 1.00 52.47 176 ASP A O 1
ATOM 2671 N N . ASN A 1 181 ? 48.126 70.997 45.367 1.00 30.87 177 ASN A N 1
ATOM 2672 C CA . ASN A 1 181 ? 48.480 70.737 43.986 1.00 27.58 177 ASN A CA 1
ATOM 2673 C C . ASN A 1 181 ? 47.365 71.056 43.006 1.00 31.36 177 ASN A C 1
ATOM 2674 O O . ASN A 1 181 ? 47.392 70.581 41.867 1.00 29.32 177 ASN A O 1
ATOM 2677 N N . GLY A 1 182 ? 46.385 71.854 43.443 1.00 39.68 178 GLY A N 1
ATOM 2678 C CA . GLY A 1 182 ? 45.323 72.349 42.570 1.00 40.19 178 GLY A CA 1
ATOM 2679 C C . GLY A 1 182 ? 44.222 71.337 42.273 1.00 33.20 178 GLY A C 1
ATOM 2680 O O . GLY A 1 182 ? 43.518 71.423 41.247 1.00 34.81 178 GLY A O 1
ATOM 2684 N N . ASN A 1 183 ? 44.055 70.381 43.178 1.00 23.39 179 ASN A N 1
ATOM 2685 C CA . ASN A 1 183 ? 43.138 69.281 42.967 1.00 17.48 179 ASN A CA 1
ATOM 2686 C C . ASN A 1 183 ? 41.994 69.326 43.952 1.00 14.79 179 ASN A C 1
ATOM 2687 O O . ASN A 1 183 ? 42.044 70.063 44.934 1.00 16.00 179 ASN A O 1
ATOM 2698 N N . GLU A 1 184 ? 40.970 68.532 43.654 1.00 12.61 180 GLU A N 1
ATOM 2699 C CA . GLU A 1 184 ? 39.786 68.405 44.496 1.00 11.17 180 GLU A CA 1
ATOM 2700 C C . GLU A 1 184 ? 39.905 67.121 45.322 1.00 9.61 180 GLU A C 1
ATOM 2701 O O . GLU A 1 184 ? 40.780 66.289 45.060 1.00 8.92 180 GLU A O 1
ATOM 2713 N N . ILE A 1 185 ? 39.072 66.981 46.356 1.00 9.45 181 ILE A N 1
ATOM 2714 C CA . ILE A 1 185 ? 38.992 65.742 47.097 1.00 9.08 181 ILE A CA 1
ATOM 2715 C C . ILE A 1 185 ? 37.570 65.251 47.044 1.00 8.58 181 ILE A C 1
ATOM 2716 O O . ILE A 1 185 ? 36.637 66.015 47.298 1.00 9.07 181 ILE A O 1
ATOM 2732 N N . LEU A 1 186 ? 37.417 63.980 46.697 1.00 7.69 182 LEU A N 1
ATOM 2733 C CA . LEU A 1 186 ? 36.155 63.281 46.904 1.00 8.11 182 LEU A CA 1
ATOM 2734 C C . LEU A 1 186 ? 36.265 62.464 48.187 1.00 7.49 182 LEU A C 1
ATOM 2735 O O . LEU A 1 186 ? 37.136 61.607 48.313 1.00 7.41 182 LEU A O 1
ATOM 2751 N N . ASP A 1 187 ? 35.387 62.737 49.140 1.00 7.35 183 ASP A N 1
ATOM 2752 C CA . ASP A 1 187 ? 35.302 61.950 50.360 1.00 7.25 183 ASP A CA 1
ATOM 2753 C C . ASP A 1 187 ? 34.221 60.895 50.118 1.00 7.28 183 ASP A C 1
ATOM 2754 O O . ASP A 1 187 ? 33.045 61.228 49.917 1.00 8.11 183 ASP A O 1
ATOM 2763 N N . VAL A 1 188 ? 34.618 59.635 50.119 1.00 6.48 184 VAL A N 1
ATOM 2764 C CA . VAL A 1 188 ? 33.727 58.570 49.668 1.00 7.52 184 VAL A CA 1
ATOM 2765 C C . VAL A 1 188 ? 33.168 57.778 50.842 1.00 7.68 184 VAL A C 1
ATOM 2766 O O . VAL A 1 188 ? 33.925 57.172 51.617 1.00 8.14 184 VAL A O 1
ATOM 2779 N N . LYS A 1 189 ? 31.848 57.793 50.955 1.00 7.77 185 LYS A N 1
ATOM 2780 C CA . LYS A 1 189 ? 31.134 57.140 52.049 1.00 8.33 185 LYS A CA 1
ATOM 2781 C C . LYS A 1 189 ? 30.544 55.815 51.604 1.00 9.39 185 LYS A C 1
ATOM 2782 O O . LYS A 1 189 ? 30.372 55.565 50.411 1.00 10.08 185 LYS A O 1
ATOM 2801 N N . GLY A 1 190 ? 30.262 54.957 52.567 1.00 8.91 186 GLY A N 1
ATOM 2802 C CA . GLY A 1 190 ? 29.557 53.736 52.269 1.00 10.27 186 GLY A CA 1
ATOM 2803 C C . GLY A 1 190 ? 30.374 52.555 51.762 1.00 10.53 186 GLY A C 1
ATOM 2804 O O . GLY A 1 190 ? 29.784 51.535 51.408 1.00 12.54 186 GLY A O 1
ATOM 2808 N N . LEU A 1 191 ? 31.698 52.683 51.694 1.00 9.58 187 LEU A N 1
ATOM 2809 C CA . LEU A 1 191 ? 32.532 51.537 51.348 1.00 10.11 187 LEU A CA 1
ATOM 2810 C C . LEU A 1 191 ? 32.823 50.713 52.596 1.00 10.50 187 LEU A C 1
ATOM 2811 O O . LEU A 1 191 ? 32.991 51.255 53.685 1.00 11.11 187 LEU A O 1
ATOM 2827 N N A ARG A 1 192 ? 32.849 49.394 52.426 0.50 11.22 188 ARG A N 1
ATOM 2828 N N B ARG A 1 192 ? 32.842 49.395 52.424 0.50 11.22 188 ARG A N 1
ATOM 2829 C CA A ARG A 1 192 ? 33.249 48.474 53.479 0.50 11.94 188 ARG A CA 1
ATOM 2830 C CA B ARG A 1 192 ? 33.282 48.477 53.458 0.50 11.51 188 ARG A CA 1
ATOM 2831 C C A ARG A 1 192 ? 34.519 47.761 52.993 0.50 10.68 188 ARG A C 1
ATOM 2832 C C B ARG A 1 192 ? 34.537 47.819 52.923 0.50 10.71 188 ARG A C 1
ATOM 2833 O O A ARG A 1 192 ? 34.441 46.778 52.251 0.50 10.85 188 ARG A O 1
ATOM 2834 O O B ARG A 1 192 ? 34.478 46.955 52.050 0.50 10.76 188 ARG A O 1
ATOM 2875 N N . ILE A 1 193 ? 35.678 48.259 53.429 1.00 9.80 189 ILE A N 1
ATOM 2876 C CA . ILE A 1 193 ? 36.952 47.975 52.761 1.00 9.53 189 ILE A CA 1
ATOM 2877 C C . ILE A 1 193 ? 37.649 46.793 53.392 1.00 10.03 189 ILE A C 1
ATOM 2878 O O . ILE A 1 193 ? 38.536 46.933 54.245 1.00 10.31 189 ILE A O 1
ATOM 2894 N N . ASP A 1 194 ? 37.209 45.611 52.985 1.00 11.54 190 ASP A N 1
ATOM 2895 C CA . ASP A 1 194 ? 37.725 44.383 53.545 1.00 14.50 190 ASP A CA 1
ATOM 2896 C C . ASP A 1 194 ? 39.102 44.015 52.999 1.00 13.19 190 ASP A C 1
ATOM 2897 O O . ASP A 1 194 ? 39.797 43.219 53.620 1.00 14.55 190 ASP A O 1
ATOM 2906 N N . ASP A 1 195 ? 39.498 44.584 51.857 1.00 10.29 191 ASP A N 1
ATOM 2907 C CA . ASP A 1 195 ? 40.810 44.301 51.261 1.00 8.81 191 ASP A CA 1
ATOM 2908 C C . ASP A 1 195 ? 41.471 45.624 50.863 1.00 7.29 191 ASP A C 1
ATOM 2909 O O . ASP A 1 195 ? 41.478 46.019 49.702 1.00 7.45 191 ASP A O 1
ATOM 2918 N N . PRO A 1 196 ? 41.984 46.353 51.851 1.00 6.97 192 PRO A N 1
ATOM 2919 C CA . PRO A 1 196 ? 42.485 47.696 51.543 1.00 6.83 192 PRO A CA 1
ATOM 2920 C C . PRO A 1 196 ? 43.652 47.746 50.572 1.00 5.93 192 PRO A C 1
ATOM 2921 O O . PRO A 1 196 ? 43.736 48.702 49.786 1.00 6.28 192 PRO A O 1
ATOM 2932 N N . ARG A 1 197 ? 44.528 46.744 50.584 1.00 5.87 193 ARG A N 1
ATOM 2933 C CA . ARG A 1 197 ? 45.636 46.776 49.633 1.00 6.24 193 ARG A CA 1
ATOM 2934 C C . ARG A 1 197 ? 45.114 46.664 48.193 1.00 6.10 193 ARG A C 1
ATOM 2935 O O . ARG A 1 197 ? 45.621 47.321 47.271 1.00 6.45 193 ARG A O 1
ATOM 2956 N N . ALA A 1 198 ? 44.114 45.809 47.997 1.00 6.85 194 ALA A N 1
ATOM 2957 C CA . ALA A 1 198 ? 43.534 45.599 46.680 1.00 7.49 194 ALA A CA 1
ATOM 2958 C C . ALA A 1 198 ? 42.802 46.859 46.213 1.00 7.45 194 ALA A C 1
ATOM 2959 O O . ALA A 1 198 ? 42.926 47.266 45.041 1.00 7.01 194 ALA A O 1
ATOM 2966 N N . LEU A 1 199 ? 42.010 47.458 47.097 1.00 7.34 195 LEU A N 1
ATOM 2967 C CA . LEU A 1 199 ? 41.278 48.666 46.726 1.00 7.50 195 LEU A CA 1
ATOM 2968 C C . LEU A 1 199 ? 42.237 49.830 46.440 1.00 6.65 195 LEU A C 1
ATOM 2969 O O . LEU A 1 199 ? 42.063 50.566 45.478 1.00 7.13 195 LEU A O 1
ATOM 2985 N N . GLU A 1 200 ? 43.297 49.943 47.237 1.00 5.68 196 GLU A N 1
ATOM 2986 C CA . GLU A 1 200 ? 44.308 50.941 47.032 1.00 5.51 196 GLU A CA 1
ATOM 2987 C C . GLU A 1 200 ? 44.881 50.825 45.604 1.00 5.93 196 GLU A C 1
ATOM 2988 O O . GLU A 1 200 ? 44.990 51.826 44.884 1.00 5.90 196 GLU A O 1
ATOM 3000 N N . ALA A 1 201 ? 45.240 49.612 45.196 1.00 5.91 197 ALA A N 1
ATOM 3001 C CA . ALA A 1 201 ? 45.831 49.412 43.867 1.00 6.81 197 ALA A CA 1
ATOM 3002 C C . ALA A 1 201 ? 44.817 49.738 42.781 1.00 6.67 197 ALA A C 1
ATOM 3003 O O . ALA A 1 201 ? 45.155 50.334 41.767 1.00 6.90 197 ALA A O 1
ATOM 3010 N N . ALA A 1 202 ? 43.575 49.366 43.004 1.00 6.59 198 ALA A N 1
ATOM 3011 C CA . ALA A 1 202 ? 42.551 49.625 41.980 1.00 8.11 198 ALA A CA 1
ATOM 3012 C C . ALA A 1 202 ? 42.368 51.123 41.768 1.00 8.08 198 ALA A C 1
ATOM 3013 O O . ALA A 1 202 ? 42.354 51.604 40.621 1.00 8.28 198 ALA A O 1
ATOM 3020 N N . ILE A 1 203 ? 42.248 51.864 42.866 1.00 7.36 199 ILE A N 1
ATOM 3021 C CA . ILE A 1 203 ? 42.038 53.308 42.768 1.00 6.85 199 ILE A CA 1
ATOM 3022 C C . ILE A 1 203 ? 43.278 54.021 42.220 1.00 6.36 199 ILE A C 1
ATOM 3023 O O . ILE A 1 203 ? 43.169 54.921 41.390 1.00 6.70 199 ILE A O 1
ATOM 3039 N N . ASN A 1 204 ? 44.465 53.599 42.633 1.00 5.86 200 ASN A N 1
ATOM 3040 C CA . ASN A 1 204 ? 45.700 54.150 42.092 1.00 6.73 200 ASN A CA 1
ATOM 3041 C C . ASN A 1 204 ? 45.849 53.920 40.599 1.00 8.43 200 ASN A C 1
ATOM 3042 O O . ASN A 1 204 ? 46.597 54.623 39.916 1.00 9.24 200 ASN A O 1
ATOM 3053 N N . GLY A 1 205 ? 45.123 52.946 40.078 1.00 9.63 201 GLY A N 1
ATOM 3054 C CA . GLY A 1 205 ? 45.174 52.646 38.653 1.00 10.66 201 GLY A CA 1
ATOM 3055 C C . GLY A 1 205 ? 44.236 53.494 37.804 1.00 11.16 201 GLY A C 1
ATOM 3056 O O . GLY A 1 205 ? 44.299 53.409 36.564 1.00 12.34 201 GLY A O 1
ATOM 3060 N N . TRP A 1 206 ? 43.398 54.323 38.425 1.00 9.07 202 TRP A N 1
ATOM 3061 C CA . TRP A 1 206 ? 42.458 55.164 37.687 1.00 8.86 202 TRP A CA 1
ATOM 3062 C C . TRP A 1 206 ? 43.050 56.481 37.289 1.00 8.93 202 TRP A C 1
ATOM 3063 O O . TRP A 1 206 ? 43.412 57.292 38.135 1.00 8.75 202 TRP A O 1
ATOM 3084 N N . PRO A 1 207 ? 43.145 56.752 36.001 1.00 9.27 203 PRO A N 1
ATOM 3085 C CA . PRO A 1 207 ? 43.673 58.064 35.613 1.00 9.29 203 PRO A CA 1
ATOM 3086 C C . PRO A 1 207 ? 42.834 59.191 36.180 1.00 9.70 203 PRO A C 1
ATOM 3087 O O . PRO A 1 207 ? 41.605 59.095 36.150 1.00 10.12 203 PRO A O 1
ATOM 3098 N N . GLY A 1 208 ? 43.488 60.225 36.697 1.00 9.75 204 GLY A N 1
ATOM 3099 C CA . GLY A 1 208 ? 42.773 61.327 37.323 1.00 10.48 204 GLY A CA 1
ATOM 3100 C C . GLY A 1 208 ? 42.869 61.266 38.839 1.00 10.43 204 GLY A C 1
ATOM 3101 O O . GLY A 1 208 ? 42.735 62.285 39.515 1.00 10.42 204 GLY A O 1
ATOM 3105 N N . VAL A 1 209 ? 43.166 60.080 39.369 1.00 10.13 205 VAL A N 1
ATOM 3106 C CA . VAL A 1 209 ? 43.489 59.969 40.801 1.00 9.81 205 VAL A CA 1
ATOM 3107 C C . VAL A 1 209 ? 44.919 60.439 41.026 1.00 10.69 205 VAL A C 1
ATOM 3108 O O . VAL A 1 209 ? 45.853 60.016 40.339 1.00 12.11 205 VAL A O 1
ATOM 3121 N N . VAL A 1 210 ? 45.085 61.347 41.969 1.00 10.02 206 VAL A N 1
ATOM 3122 C CA . VAL A 1 210 ? 46.406 61.806 42.366 1.00 11.54 206 VAL A CA 1
ATOM 3123 C C . VAL A 1 210 ? 46.915 60.927 43.511 1.00 10.81 206 VAL A C 1
ATOM 3124 O O . VAL A 1 210 ? 47.997 60.357 43.422 1.00 11.49 206 VAL A O 1
ATOM 3137 N N . THR A 1 211 ? 46.117 60.825 44.568 1.00 10.23 207 THR A N 1
ATOM 313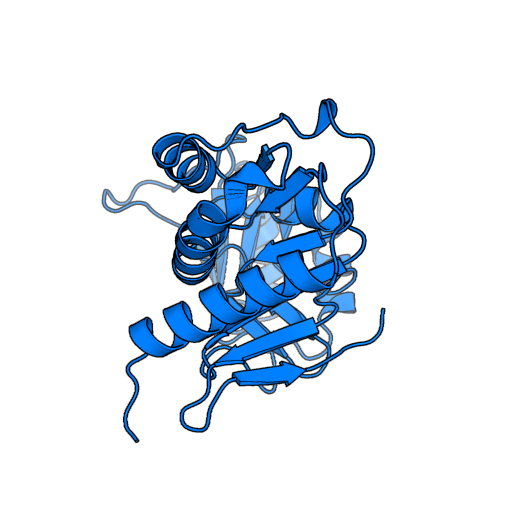8 C CA . THR A 1 211 ? 46.434 60.024 45.743 1.00 9.46 207 THR A CA 1
ATOM 3139 C C . THR A 1 211 ? 45.136 59.534 46.344 1.00 8.57 207 THR A C 1
ATOM 3140 O O . THR A 1 211 ? 44.123 60.229 46.269 1.00 8.89 207 THR A O 1
ATOM 3151 N N . VAL A 1 212 ? 45.147 58.304 46.860 1.00 7.25 208 VAL A N 1
ATOM 3152 C CA . VAL A 1 212 ? 44.036 57.752 47.613 1.00 7.25 208 VAL A CA 1
ATOM 3153 C C . VAL A 1 212 ? 44.463 57.572 49.063 1.00 6.50 208 VAL A C 1
ATOM 3154 O O . VAL A 1 212 ? 45.583 57.162 49.357 1.00 6.24 208 VAL A O 1
ATOM 3167 N N . GLY A 1 213 ? 43.577 57.961 49.958 1.00 6.44 209 GLY A N 1
ATOM 3168 C CA . GLY A 1 213 ? 43.858 57.943 51.392 1.00 6.26 209 GLY A CA 1
ATOM 3169 C C . GLY A 1 213 ? 43.761 56.580 52.045 1.00 6.51 209 GLY A C 1
ATOM 3170 O O . GLY A 1 213 ? 43.343 56.482 53.195 1.00 7.30 209 GLY A O 1
ATOM 3174 N N . LEU A 1 214 ? 44.123 55.517 51.332 1.00 6.01 210 LEU A N 1
ATOM 3175 C CA . LEU A 1 214 ? 44.360 54.208 51.925 1.00 6.00 210 LEU A CA 1
ATOM 3176 C C . LEU A 1 214 ? 45.859 54.078 52.016 1.00 6.24 210 LEU A C 1
ATOM 3177 O O . LEU A 1 214 ? 46.548 54.138 50.983 1.00 6.67 210 LEU A O 1
ATOM 3193 N N . PHE A 1 215 ? 46.382 53.939 53.236 1.00 5.49 211 PHE A N 1
ATOM 3194 C CA . PHE A 1 215 ? 47.805 53.675 53.437 1.00 5.72 211 PHE A CA 1
ATOM 3195 C C . PHE A 1 215 ? 47.818 52.187 53.834 1.00 5.84 211 PHE A C 1
ATOM 3196 O O . PHE A 1 215 ? 47.669 51.845 55.016 1.00 6.56 211 PHE A O 1
ATOM 3213 N N . ALA A 1 216 ? 47.955 51.310 52.850 1.00 6.31 212 ALA A N 1
ATOM 3214 C CA . ALA A 1 216 ? 47.750 49.865 53.060 1.00 6.88 212 ALA A CA 1
ATOM 3215 C C . ALA A 1 216 ? 48.889 49.047 52.496 1.00 8.00 212 ALA A C 1
ATOM 3216 O O . ALA A 1 216 ? 49.419 48.182 53.177 1.00 8.88 212 ALA A O 1
ATOM 3223 N N . GLN A 1 217 ? 49.287 49.337 51.274 1.00 7.83 213 GLN A N 1
ATOM 3224 C CA . GLN A 1 217 ? 50.426 48.684 50.677 1.00 8.87 213 GLN A CA 1
ATOM 3225 C C . GLN A 1 217 ? 51.620 49.071 51.549 1.00 8.37 213 GLN A C 1
ATOM 3226 O O . GLN A 1 217 ? 52.537 48.311 51.704 1.00 9.47 213 GLN A O 1
ATOM 3240 N N . ARG A 1 218 ? 51.593 50.289 52.071 1.00 6.91 214 ARG A N 1
ATOM 3241 C CA . ARG A 1 218 ? 52.566 50.765 53.055 1.00 7.23 214 ARG A CA 1
ATOM 3242 C C . ARG A 1 218 ? 51.729 51.297 54.218 1.00 7.37 214 ARG A C 1
ATOM 3243 O O . ARG A 1 218 ? 51.348 52.433 54.236 1.00 7.71 214 ARG A O 1
ATOM 3264 N N . GLY A 1 219 ? 51.424 50.424 55.163 1.00 7.48 215 GLY A N 1
ATOM 3265 C CA . GLY A 1 219 ? 50.614 50.781 56.322 1.00 6.27 215 GLY A CA 1
ATOM 3266 C C . GLY A 1 219 ? 51.477 51.111 57.515 1.00 6.38 215 GLY A C 1
ATOM 3267 O O . GLY A 1 219 ? 52.647 51.346 57.357 1.00 7.58 215 GLY A O 1
ATOM 3271 N N . ALA A 1 220 ? 50.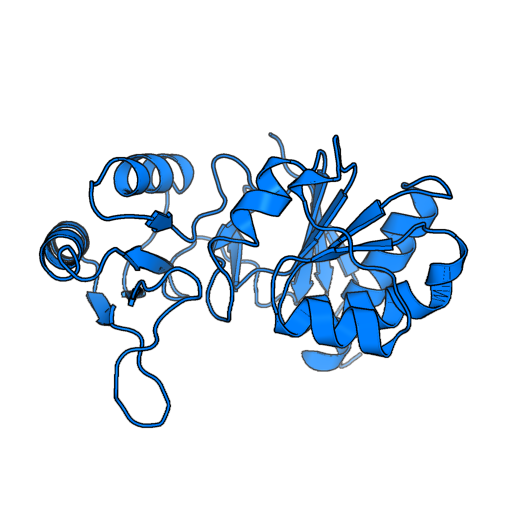877 51.126 58.701 1.00 5.34 216 ALA A N 1
ATOM 3272 C CA . ALA A 1 220 ? 51.626 51.354 59.923 1.00 5.96 216 ALA A CA 1
ATOM 3273 C C . ALA A 1 220 ? 52.568 50.198 60.246 1.00 7.28 216 ALA A C 1
ATOM 3274 O O . ALA A 1 220 ? 52.236 49.034 60.020 1.00 7.48 216 ALA A O 1
ATOM 3281 N N . ASP A 1 221 ? 53.735 50.508 60.810 1.00 6.48 217 ASP A N 1
ATOM 3282 C CA . ASP A 1 221 ? 54.599 49.463 61.353 1.00 6.14 217 ASP A CA 1
ATOM 3283 C C . ASP A 1 221 ? 54.282 49.216 62.813 1.00 6.33 217 ASP A C 1
ATOM 3284 O O . ASP A 1 221 ? 54.429 48.103 63.328 1.00 7.27 217 ASP A O 1
ATOM 3293 N N . LEU A 1 222 ? 53.859 50.262 63.480 1.00 7.21 218 LEU A N 1
ATOM 3294 C CA . LEU A 1 222 ? 53.350 50.114 64.814 1.00 9.24 218 LEU A CA 1
ATOM 3295 C C . LEU A 1 222 ? 52.397 51.225 65.114 1.00 8.08 218 LEU A C 1
ATOM 3296 O O . LEU A 1 222 ? 52.433 52.261 64.495 1.00 7.57 218 LEU A O 1
ATOM 3312 N N . CYS A 1 223 ? 51.529 50.961 66.067 1.00 7.21 219 CYS A N 1
ATOM 3313 C CA . CYS A 1 223 ? 50.570 51.959 66.491 1.00 7.46 219 CYS A CA 1
ATOM 3314 C C . CYS A 1 223 ? 50.640 52.094 68.008 1.00 7.79 219 CYS A C 1
ATOM 3315 O O . CYS A 1 223 ? 50.604 51.103 68.744 1.00 8.42 219 CYS A O 1
ATOM 3323 N N . LEU A 1 224 ? 50.792 53.330 68.453 1.00 6.76 220 LEU A N 1
ATOM 3324 C CA . LEU A 1 224 ? 50.674 53.647 69.858 1.00 6.70 220 LEU A CA 1
ATOM 3325 C C . LEU A 1 224 ? 49.246 54.111 70.048 1.00 6.92 220 LEU A C 1
ATOM 3326 O O . LEU A 1 224 ? 48.865 55.176 69.565 1.00 7.04 220 LEU A O 1
ATOM 3342 N N . LEU A 1 225 ? 48.455 53.285 70.735 1.00 6.66 221 LEU A N 1
ATOM 3343 C CA . LEU A 1 225 ? 47.001 53.461 70.811 1.00 6.45 221 LEU A CA 1
ATOM 3344 C C . LEU A 1 225 ? 46.610 53.875 72.215 1.00 6.68 221 LEU A C 1
ATOM 3345 O O . LEU A 1 225 ? 46.854 53.161 73.175 1.00 7.51 221 LEU A O 1
ATOM 3361 N N . GLY A 1 226 ? 46.012 55.042 72.337 1.00 7.08 222 GLY A N 1
ATOM 3362 C CA . GLY A 1 226 ? 45.685 55.593 73.636 1.00 7.57 222 GLY A CA 1
ATOM 3363 C C . GLY A 1 226 ? 44.300 55.138 74.041 1.00 8.20 222 GLY A C 1
ATOM 3364 O O . GLY A 1 226 ? 43.304 55.542 73.408 1.00 8.74 222 GLY A O 1
ATOM 3368 N N . THR A 1 227 ? 44.238 54.259 75.039 1.00 7.69 223 THR A N 1
ATOM 3369 C CA . THR A 1 227 ? 42.968 53.708 75.511 1.00 7.69 223 THR A CA 1
ATOM 3370 C C . THR A 1 227 ? 42.678 54.195 76.921 1.00 8.21 223 THR A C 1
ATOM 3371 O O . THR A 1 227 ? 43.568 54.735 77.599 1.00 9.25 223 THR A O 1
ATOM 3382 N N . GLU A 1 228 ? 41.459 53.935 77.402 1.00 8.54 224 GLU A N 1
ATOM 3383 C CA . GLU A 1 228 ? 41.101 54.332 78.758 1.00 9.99 224 GLU A CA 1
ATOM 3384 C C . GLU A 1 228 ? 41.910 53.580 79.823 1.00 12.09 224 GLU A C 1
ATOM 3385 O O . GLU A 1 228 ? 41.921 53.990 80.990 1.00 12.74 224 GLU A O 1
ATOM 3397 N N . HIS A 1 229 ? 42.589 52.512 79.420 1.00 13.74 225 HIS A N 1
ATOM 3398 C CA . HIS A 1 229 ? 43.461 51.766 80.323 1.00 15.64 225 HIS A CA 1
ATOM 3399 C C . HIS A 1 229 ? 44.940 51.970 80.065 1.00 15.33 225 HIS A C 1
ATOM 3400 O O . HIS A 1 229 ? 45.781 51.257 80.627 1.00 16.91 225 HIS A O 1
ATOM 3415 N N . GLY A 1 230 ? 45.277 52.934 79.223 1.00 12.87 226 GLY A N 1
ATOM 3416 C CA . GLY A 1 230 ? 46.657 53.258 78.939 1.00 11.97 226 GLY A CA 1
ATOM 3417 C C . GLY A 1 230 ? 47.043 53.071 77.490 1.00 11.43 226 GLY A C 1
ATOM 3418 O O . GLY A 1 230 ? 46.219 52.727 76.649 1.00 11.87 226 GLY A O 1
ATOM 3422 N N . VAL A 1 231 ? 48.313 53.316 77.193 1.00 11.33 227 VAL A N 1
ATOM 3423 C CA . VAL A 1 231 ? 48.802 53.179 75.823 1.00 11.45 227 VAL A CA 1
ATOM 3424 C C . VAL A 1 231 ? 49.107 51.722 75.506 1.00 11.49 227 VAL A C 1
ATOM 3425 O O . VAL A 1 231 ? 49.845 51.046 76.259 1.00 13.58 227 VAL A O 1
ATOM 3438 N N . GLU A 1 232 ? 48.510 51.223 74.430 1.00 9.47 228 GLU A N 1
ATOM 3439 C CA . GLU A 1 232 ? 48.857 49.911 73.877 1.00 10.80 228 GLU A CA 1
ATOM 3440 C C . GLU A 1 232 ? 49.818 50.083 72.708 1.00 10.76 228 GLU A C 1
ATOM 3441 O O . GLU A 1 232 ? 49.711 51.030 71.909 1.00 11.58 228 GLU A O 1
ATOM 3453 N N . THR A 1 233 ? 50.766 49.169 72.601 1.00 10.45 229 THR A N 1
ATOM 3454 C CA . THR A 1 233 ? 51.664 49.172 71.464 1.00 10.43 229 THR A CA 1
ATOM 3455 C C . THR A 1 233 ? 51.283 47.999 70.577 1.00 9.90 229 THR A C 1
ATOM 3456 O O . THR A 1 233 ? 51.408 46.837 70.988 1.00 11.34 229 THR A O 1
ATOM 3467 N N . LEU A 1 234 ? 50.800 48.317 69.381 1.00 8.71 230 LEU A N 1
ATOM 3468 C CA . LEU A 1 234 ? 50.413 47.334 68.389 1.00 7.93 230 LEU A CA 1
ATOM 3469 C C . LEU A 1 234 ? 51.458 47.322 67.288 1.00 8.29 230 LEU A C 1
ATOM 3470 O O . LEU A 1 234 ? 51.967 48.374 66.908 1.00 9.12 230 LEU A O 1
ATOM 3486 N N A ARG A 1 235 ? 51.789 46.130 66.798 0.56 8.32 231 ARG A N 1
ATOM 3487 N N B ARG A 1 235 ? 51.778 46.132 66.789 0.44 8.33 231 ARG A N 1
ATOM 3488 C CA A ARG A 1 235 ? 52.772 45.970 65.731 0.56 9.06 231 ARG A CA 1
ATOM 3489 C CA B ARG A 1 235 ? 52.766 45.976 65.730 0.44 9.03 231 ARG A CA 1
ATOM 3490 C C A ARG A 1 235 ? 52.195 45.198 64.558 0.56 8.90 231 ARG A C 1
ATOM 3491 C C B ARG A 1 235 ? 52.178 45.216 64.555 0.44 8.85 231 ARG A C 1
ATOM 3492 O O A ARG A 1 235 ? 51.340 44.317 64.743 0.56 8.42 231 ARG A O 1
ATOM 3493 O O B ARG A 1 235 ? 51.297 44.365 64.734 0.44 8.64 231 ARG A O 1
ATOM 3534 N N . TYR A 1 236 ? 52.660 45.535 63.357 1.00 7.66 232 TYR A N 1
ATOM 3535 C CA . TYR A 1 236 ? 52.126 44.959 62.137 1.00 8.67 232 TYR A CA 1
ATOM 3536 C C . TYR A 1 236 ? 53.244 44.541 61.201 1.00 11.53 232 TYR A C 1
ATOM 3537 O O . TYR A 1 236 ? 54.361 45.052 61.285 1.00 12.61 232 TYR A O 1
ATOM 3555 N N . ALA A 1 237 ? 52.930 43.620 60.302 1.00 13.11 233 ALA A N 1
ATOM 3556 C CA . ALA A 1 237 ? 53.876 43.185 59.287 1.00 19.24 233 ALA A CA 1
ATOM 3557 C C . ALA A 1 237 ? 53.797 44.008 58.012 1.00 29.74 233 ALA A C 1
ATOM 3558 O O . ALA A 1 237 ? 52.713 44.412 57.541 1.00 30.28 233 ALA A O 1
ATOM 3565 N N . ALA A 1 238 ? 54.974 44.222 57.442 1.00 39.65 234 ALA A N 1
ATOM 3566 C CA . ALA A 1 238 ? 55.110 44.703 56.074 1.00 42.74 234 ALA A CA 1
ATOM 3567 C C . ALA A 1 238 ? 54.508 43.690 55.093 1.00 43.13 234 ALA A C 1
ATOM 3568 O O . ALA A 1 238 ? 54.505 43.901 53.878 1.00 42.27 234 ALA A O 1
#

Radius of gyration: 17.28 Å; Cα contacts (8 Å, |Δi|>4): 543; chains: 1; bounding box: 43×36×50 Å

Foldseek 3Di:
DDDDQLRLLLQLLLVVLVVCVVPPFFAAEEAAEDDSSSLSVLVNVLVVQNRYQAYEYQDPVRVVSNVVSVGDYDHVVVPQAAAEHEYEAQAAEQQQKGFDDLDARLPSSLVSLVRYPAYEYEHAPVRYDHWDAQFFKKWWFAVVCVVVLCVVQVVQVKDWDWDADPVGHGDAHPVRTTITGIHDDGHPDLVVVQVVSVPDPGTPHIRICRVPGHQWYFYRYPVGTDIGGHDD

B-factor: mean 14.4, std 9.09, range [4.55, 75.84]

Solvent-accessible surface area: 10670 Å² total; per-residue (Å²): 117,160,49,75,86,108,85,10,25,153,51,0,0,60,11,0,8,131,39,0,47,117,71,4,87,136,42,23,21,0,0,0,0,20,34,65,5,0,43,32,0,0,53,16,4,11,92,46,74,138,100,20,144,4,0,2,4,0,5,86,68,1,23,116,86,0,133,90,58,63,12,130,39,9,86,37,146,107,28,179,76,3,58,0,0,0,0,7,7,32,11,0,14,116,68,0,3,0,0,6,5,28,48,31,16,3,33,82,5,38,85,4,1,81,56,6,123,28,0,0,0,0,0,3,41,82,36,94,33,102,87,1,1,135,71,30,0,0,0,6,0,63,51,187,15,87,74,59,1,11,170,106,0,57,90,92,51,5,85,44,64,47,38,82,95,192,102,48,60,50,55,78,20,101,60,43,16,14,3,6,21,0,100,35,11,137,7,112,76,12,113,53,30,5,50,49,0,73,56,29,109,20,23,62,13,0,0,0,2,2,106,66,14,5,36,4,0,10,3,0,8,90,142,20,53,52,73,30,167,36,90,122